Protein AF-A0A9W6GL72-F1 (afdb_monomer)

InterPro domains:
  IPR058093 LA_2272-like repeat [NF047436] (102-128)
  IPR058093 LA_2272-like repeat [NF047436] (171-198)

Radius of gyration: 24.41 Å; Cα contacts (8 Å, |Δi|>4): 718; chain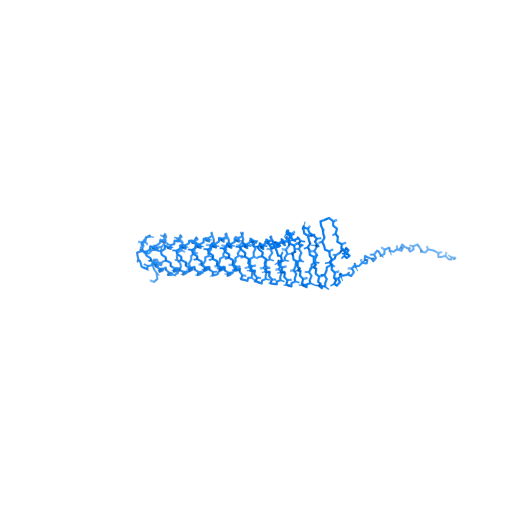s: 1; bounding box: 98×21×61 Å

pLDDT: mean 92.04, std 14.6, range [38.44, 98.88]

Mean predicted aligned error: 6.86 Å

Foldseek 3Di:
DDDDDDDDDDDPPPPPPDPADQEWEFEPPDIVVDAHHQHEYEYDAAGEYEHYAYEYEQEYHEHEYAEYHEEYHYDPQGEYEHAEEAHYEHAHQEDHYNYEYEEEYHHQEYHYAHANYEYDHQEYAYVEEHEYYHHQEYAAAYEYAEYEHQEYEYAYEYAEYEHQEEEYQEYAEYEHQEAEYQHYPHKYAHQWHAYVQWPDRIDGGMIGGDPD

Solvent-accessible surface area (backbone atoms only — not comparable to full-atom values): 9364 Å² total; per-residue (Å²): 132,86,87,84,83,86,78,82,78,79,81,78,81,75,77,76,76,76,76,55,33,56,53,30,48,22,31,65,94,50,48,47,62,72,72,36,36,50,33,41,35,42,22,34,66,35,7,65,42,55,41,41,39,34,42,38,36,17,37,40,41,46,22,37,32,32,35,40,36,41,41,37,38,38,39,81,70,0,19,41,34,26,64,32,43,36,40,38,40,36,43,20,44,31,38,37,32,61,26,48,35,37,37,38,39,38,23,51,33,34,42,34,22,32,36,60,35,40,42,38,22,48,35,37,37,25,69,26,37,35,37,34,40,40,26,48,33,36,41,29,51,24,39,34,48,35,38,40,21,48,34,34,40,27,63,24,44,26,45,33,36,40,26,47,33,33,37,22,43,24,32,36,33,37,41,24,49,34,35,37,28,50,38,44,78,36,45,34,39,19,64,37,22,35,17,67,48,22,73,51,50,67,28,62,51,53,36,40,32,61,84,118

Structure (mmCIF, N/CA/C/O backbone):
data_AF-A0A9W6GL72-F1
#
_entry.id   AF-A0A9W6GL72-F1
#
loop_
_atom_site.group_PDB
_atom_site.id
_atom_site.type_symbol
_atom_site.label_atom_id
_atom_site.label_alt_id
_atom_site.label_comp_id
_atom_site.label_asym_id
_atom_site.label_entity_id
_atom_site.label_seq_id
_atom_site.pdbx_PDB_ins_code
_atom_site.Cartn_x
_atom_site.Cartn_y
_atom_site.Cartn_z
_atom_site.occupancy
_atom_site.B_iso_or_equiv
_atom_site.auth_seq_id
_atom_site.auth_comp_id
_atom_site.auth_asym_id
_atom_site.auth_atom_id
_atom_site.pdbx_PDB_model_num
ATOM 1 N N . MET A 1 1 ? 74.241 -8.978 -13.517 1.00 41.22 1 MET A N 1
ATOM 2 C CA . MET A 1 1 ? 73.495 -9.316 -14.746 1.00 41.22 1 MET A CA 1
ATOM 3 C C . MET A 1 1 ? 72.003 -9.298 -14.420 1.00 41.22 1 MET A C 1
ATOM 5 O O . MET A 1 1 ? 71.613 -9.900 -13.434 1.00 41.22 1 MET A O 1
ATOM 9 N N . LYS A 1 2 ? 71.258 -8.477 -15.175 1.00 38.44 2 LYS A N 1
ATOM 10 C CA . LYS A 1 2 ? 69.794 -8.366 -15.406 1.00 38.44 2 LYS A CA 1
ATOM 11 C C . LYS A 1 2 ? 68.893 -9.361 -14.630 1.00 38.44 2 LYS A C 1
ATOM 13 O O . LYS A 1 2 ? 69.046 -10.559 -14.790 1.00 38.44 2 LYS A O 1
ATOM 18 N N . LYS A 1 3 ? 68.056 -8.880 -13.692 1.00 45.25 3 LYS A N 1
ATOM 19 C CA . LYS A 1 3 ? 66.585 -8.661 -13.810 1.00 45.25 3 LYS A CA 1
ATOM 20 C C . LYS A 1 3 ? 65.817 -9.851 -14.406 1.00 45.25 3 LYS A C 1
ATOM 22 O O . LYS A 1 3 ? 66.079 -10.172 -15.553 1.00 45.25 3 LYS A O 1
ATOM 27 N N . ILE A 1 4 ? 64.794 -10.343 -13.696 1.00 45.59 4 ILE A N 1
ATOM 28 C CA . ILE A 1 4 ? 63.393 -10.413 -14.166 1.00 45.59 4 ILE A CA 1
ATOM 29 C C . ILE A 1 4 ? 62.483 -10.570 -12.930 1.00 45.59 4 ILE A C 1
ATOM 31 O O . ILE A 1 4 ? 62.488 -11.592 -12.252 1.00 45.59 4 ILE A O 1
ATOM 35 N N . LEU A 1 5 ? 61.738 -9.500 -12.633 1.00 46.16 5 LEU A N 1
ATOM 36 C CA . LEU A 1 5 ? 60.494 -9.524 -11.865 1.00 46.16 5 LEU A CA 1
ATOM 37 C C . LEU A 1 5 ? 59.414 -10.090 -12.798 1.00 46.16 5 LEU A C 1
ATOM 39 O O . LEU A 1 5 ? 59.238 -9.550 -13.891 1.00 46.16 5 LEU A O 1
ATOM 43 N N . ALA A 1 6 ? 58.669 -11.108 -12.375 1.00 47.22 6 ALA A N 1
ATOM 44 C CA . ALA A 1 6 ? 57.418 -11.475 -13.031 1.00 47.22 6 ALA A CA 1
ATOM 45 C C . ALA A 1 6 ? 56.275 -10.691 -12.371 1.00 47.22 6 ALA A C 1
ATOM 47 O O . ALA A 1 6 ? 55.864 -10.971 -11.248 1.00 47.22 6 ALA A O 1
ATOM 48 N N . LEU A 1 7 ? 55.825 -9.653 -13.073 1.00 42.91 7 LEU A N 1
ATOM 49 C CA . LEU A 1 7 ? 54.671 -8.826 -12.749 1.00 42.91 7 LEU A CA 1
ATOM 50 C C . LEU A 1 7 ? 53.401 -9.612 -13.118 1.00 42.91 7 LEU A C 1
ATOM 52 O O . LEU A 1 7 ? 53.137 -9.826 -14.299 1.00 42.91 7 LEU A O 1
ATOM 56 N N . ALA A 1 8 ? 52.627 -10.059 -12.128 1.00 47.16 8 ALA A N 1
ATOM 57 C CA . ALA A 1 8 ? 51.287 -10.587 -12.368 1.00 47.16 8 ALA A CA 1
ATOM 58 C C . ALA A 1 8 ? 50.362 -9.412 -12.717 1.00 47.16 8 ALA A C 1
ATOM 60 O O . ALA A 1 8 ? 50.023 -8.594 -11.863 1.00 47.16 8 ALA A O 1
ATOM 61 N N . ALA A 1 9 ? 50.018 -9.293 -13.998 1.00 45.94 9 ALA A N 1
ATOM 62 C CA . ALA A 1 9 ? 49.063 -8.317 -14.495 1.00 45.94 9 ALA A CA 1
ATOM 63 C C . ALA A 1 9 ? 47.668 -8.647 -13.942 1.00 45.94 9 ALA A C 1
ATOM 65 O O . ALA A 1 9 ? 47.077 -9.669 -14.287 1.00 45.94 9 ALA A O 1
ATOM 66 N N . GLY A 1 10 ? 47.158 -7.784 -13.062 1.00 44.84 10 GLY A N 1
ATOM 67 C CA . GLY A 1 10 ? 45.771 -7.819 -12.621 1.00 44.84 10 GLY A CA 1
ATOM 68 C C . GLY A 1 10 ? 44.847 -7.562 -13.808 1.00 44.84 10 GLY A C 1
ATOM 69 O O . GLY A 1 10 ? 44.891 -6.498 -14.421 1.00 44.84 10 GLY A O 1
ATOM 70 N N . LEU A 1 11 ? 44.024 -8.552 -14.139 1.00 47.62 11 LEU A N 1
ATOM 71 C CA . LEU A 1 11 ? 42.956 -8.430 -15.118 1.00 47.62 11 LEU A CA 1
ATOM 72 C C . LEU A 1 11 ? 41.799 -7.668 -14.448 1.00 47.62 11 LEU A C 1
ATOM 74 O O . LEU A 1 11 ? 40.965 -8.264 -13.770 1.00 47.62 11 LEU A O 1
ATOM 78 N N . THR A 1 12 ? 41.751 -6.343 -14.577 1.00 49.78 12 THR A N 1
ATOM 79 C CA . THR A 1 12 ? 40.548 -5.585 -14.208 1.00 49.78 12 THR A CA 1
ATOM 80 C C . THR A 1 12 ? 39.504 -5.794 -15.300 1.00 49.78 12 THR A C 1
ATOM 82 O O . THR A 1 12 ? 39.549 -5.126 -16.333 1.00 49.78 12 THR A O 1
ATOM 85 N N . LEU A 1 13 ? 38.570 -6.730 -15.088 1.00 48.47 13 LEU A N 1
ATOM 86 C CA . LEU A 1 13 ? 37.298 -6.733 -15.812 1.00 48.47 13 LEU A CA 1
ATOM 87 C C . LEU A 1 13 ? 36.560 -5.445 -15.429 1.00 48.47 13 LEU A C 1
ATOM 89 O O . LEU A 1 13 ? 35.916 -5.366 -14.385 1.00 48.47 13 LEU A O 1
ATOM 93 N N . ALA A 1 14 ? 36.678 -4.417 -16.263 1.00 47.38 14 ALA A N 1
ATOM 94 C CA . ALA A 1 14 ? 35.738 -3.314 -16.245 1.00 47.38 14 ALA A CA 1
ATOM 95 C C . ALA A 1 14 ? 34.401 -3.872 -16.749 1.00 47.38 14 ALA A C 1
ATOM 97 O O . ALA A 1 14 ? 34.209 -4.041 -17.952 1.00 47.38 14 ALA A O 1
ATOM 98 N N . ALA A 1 15 ? 33.502 -4.228 -15.829 1.00 45.34 15 ALA A N 1
ATOM 99 C CA . ALA A 1 15 ? 32.109 -4.451 -16.174 1.00 45.34 15 ALA A CA 1
ATOM 100 C C . ALA A 1 15 ? 31.589 -3.135 -16.761 1.00 45.34 15 ALA A C 1
ATOM 102 O O . ALA A 1 15 ? 31.463 -2.136 -16.055 1.00 45.34 15 ALA A O 1
ATOM 103 N N . THR A 1 16 ? 31.368 -3.103 -18.072 1.00 47.06 16 THR A N 1
ATOM 104 C CA . THR A 1 16 ? 30.668 -1.996 -18.714 1.00 47.06 16 THR A CA 1
ATOM 105 C C . THR A 1 16 ? 29.271 -1.967 -18.116 1.00 47.06 16 THR A C 1
ATOM 107 O O . THR A 1 16 ? 28.470 -2.860 -18.394 1.00 47.06 16 THR A O 1
ATOM 110 N N . THR A 1 17 ? 28.976 -0.989 -17.264 1.00 53.56 17 THR A N 1
ATOM 111 C CA . THR A 1 17 ? 27.600 -0.730 -16.855 1.00 53.56 17 THR A CA 1
ATOM 112 C C . THR A 1 17 ? 26.839 -0.353 -18.119 1.00 53.56 17 THR A C 1
ATOM 114 O O . THR A 1 17 ? 27.124 0.671 -18.745 1.00 53.56 17 THR A O 1
ATOM 117 N N . ALA A 1 18 ? 25.935 -1.228 -18.565 1.00 62.91 18 ALA A N 1
ATOM 118 C CA . ALA 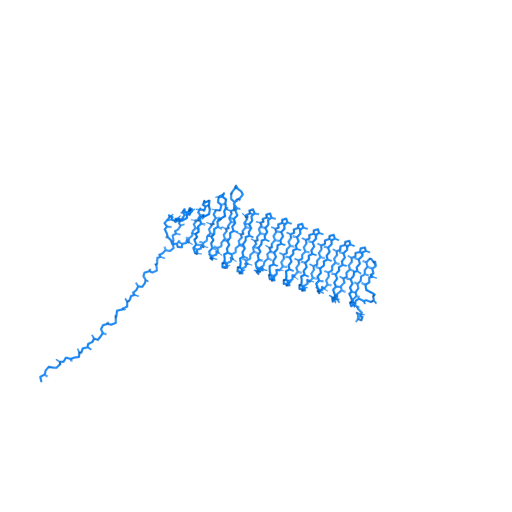A 1 18 ? 25.046 -0.901 -19.667 1.00 62.91 18 ALA A CA 1
ATOM 119 C C . ALA A 1 18 ? 24.286 0.373 -19.274 1.00 62.91 18 ALA A C 1
ATOM 121 O O . ALA A 1 18 ? 23.675 0.436 -18.208 1.00 62.91 18 ALA A O 1
ATOM 122 N N . LEU A 1 19 ? 24.402 1.422 -20.088 1.00 77.88 19 LEU A N 1
ATOM 123 C CA . LEU A 1 19 ? 23.685 2.671 -19.850 1.00 77.88 19 LEU A CA 1
ATOM 124 C C . LEU A 1 19 ? 22.182 2.390 -19.925 1.00 77.88 19 LEU A C 1
ATOM 126 O O . LEU A 1 19 ? 21.722 1.775 -20.886 1.00 77.88 19 LEU A O 1
ATOM 130 N N . ALA A 1 20 ? 21.431 2.855 -18.924 1.00 89.38 20 ALA A N 1
ATOM 131 C CA . ALA A 1 20 ? 19.981 2.717 -18.906 1.00 89.38 20 ALA A CA 1
ATOM 132 C C . ALA A 1 20 ? 19.362 3.361 -20.158 1.00 89.38 20 ALA A C 1
ATOM 134 O O . ALA A 1 20 ? 19.718 4.480 -20.544 1.00 89.38 20 ALA A O 1
ATOM 135 N N . ALA A 1 21 ? 18.432 2.653 -20.792 1.00 94.38 21 ALA A N 1
ATOM 136 C CA . ALA A 1 21 ? 17.796 3.087 -22.021 1.00 94.38 21 ALA A CA 1
ATOM 137 C C . ALA A 1 21 ? 16.841 4.269 -21.760 1.00 94.38 21 ALA A C 1
ATOM 139 O O . ALA A 1 21 ? 16.065 4.230 -20.803 1.00 94.38 21 ALA A O 1
ATOM 140 N N . PRO A 1 22 ? 16.832 5.309 -22.615 1.00 96.56 22 PRO A N 1
ATOM 141 C CA . PRO A 1 22 ? 15.905 6.435 -22.473 1.00 96.56 22 PRO A CA 1
ATOM 142 C C . PRO A 1 22 ? 14.465 6.071 -22.864 1.00 96.56 22 PRO A C 1
ATOM 144 O O . PRO A 1 22 ? 13.516 6.734 -22.449 1.00 96.56 22 PRO A O 1
ATOM 147 N N . ALA A 1 23 ? 14.293 5.028 -23.676 1.00 97.62 23 ALA A N 1
ATOM 148 C CA . ALA A 1 23 ? 12.998 4.490 -24.053 1.00 97.62 23 ALA A CA 1
ATOM 149 C C . ALA A 1 23 ? 13.083 2.967 -24.189 1.00 97.62 23 ALA A C 1
ATOM 151 O O . ALA A 1 23 ? 14.077 2.466 -24.713 1.00 97.62 23 ALA A O 1
ATOM 152 N N . GLN A 1 24 ? 12.049 2.244 -23.757 1.00 97.62 24 GLN A N 1
ATOM 153 C CA . GLN A 1 24 ? 11.968 0.789 -23.903 1.00 97.62 24 GLN A CA 1
ATOM 154 C C . GLN A 1 24 ? 10.549 0.331 -24.234 1.00 97.62 24 GLN A C 1
ATOM 156 O O . GLN A 1 24 ? 9.589 0.702 -23.559 1.00 97.62 24 GLN A O 1
ATOM 161 N N . LEU A 1 25 ? 10.433 -0.538 -25.238 1.00 97.06 25 LEU A N 1
ATOM 162 C CA . LEU A 1 25 ? 9.264 -1.387 -25.443 1.00 97.06 25 LEU A CA 1
ATOM 163 C C . LEU A 1 25 ? 9.535 -2.743 -24.783 1.00 97.06 25 LEU A C 1
ATOM 165 O O . LEU A 1 25 ? 10.484 -3.437 -25.147 1.00 97.06 25 LEU A O 1
ATOM 169 N N . SER A 1 26 ? 8.705 -3.116 -23.817 1.00 96.62 26 SER A N 1
ATOM 170 C CA . SER A 1 26 ? 8.793 -4.374 -23.083 1.00 96.62 26 SER A CA 1
ATOM 171 C C . SER A 1 26 ? 7.617 -5.262 -23.470 1.00 96.62 26 SER A C 1
ATOM 173 O O . SER A 1 26 ? 6.462 -4.856 -23.368 1.00 96.62 26 SER A O 1
ATOM 175 N N . VAL A 1 27 ? 7.914 -6.461 -23.956 1.00 95.56 27 VAL A N 1
ATOM 176 C CA . VAL A 1 27 ? 6.928 -7.469 -24.360 1.00 95.56 27 VAL A CA 1
ATOM 177 C C . VAL A 1 27 ? 7.234 -8.783 -23.637 1.00 95.56 27 VAL A C 1
ATOM 179 O O . VAL A 1 27 ? 8.295 -8.909 -23.015 1.00 95.56 27 VAL A O 1
ATOM 182 N N . PRO A 1 28 ? 6.357 -9.794 -23.708 1.00 95.25 28 PRO A N 1
ATOM 183 C CA . PRO A 1 28 ? 6.600 -11.060 -23.030 1.00 95.25 28 PRO A CA 1
ATOM 184 C C . PRO A 1 28 ? 7.918 -11.695 -23.468 1.00 95.25 28 PRO A C 1
ATOM 186 O O . PRO A 1 28 ? 8.139 -11.967 -24.648 1.00 95.25 28 PRO A O 1
ATOM 189 N N . GLY A 1 29 ? 8.805 -11.907 -22.499 1.00 92.88 29 GLY A N 1
ATOM 190 C CA . GLY A 1 29 ? 10.097 -12.559 -22.702 1.00 92.88 29 GLY A CA 1
ATOM 191 C C . GLY A 1 29 ? 11.157 -11.735 -23.440 1.00 92.88 29 GLY A C 1
ATOM 192 O O . GLY A 1 29 ? 12.244 -12.266 -23.662 1.00 92.88 29 GLY A O 1
ATOM 193 N N . LYS A 1 30 ? 10.893 -10.475 -23.829 1.00 95.50 30 LYS A N 1
ATOM 194 C CA . LYS A 1 30 ? 11.893 -9.655 -24.530 1.00 95.50 30 LYS A CA 1
ATOM 195 C C . LYS A 1 30 ? 11.700 -8.149 -24.352 1.00 95.50 30 LYS A C 1
ATOM 197 O O . LYS A 1 30 ? 10.584 -7.642 -24.404 1.00 95.50 30 LYS A O 1
ATOM 202 N N . ASN A 1 31 ? 12.815 -7.429 -24.247 1.00 96.75 31 ASN A N 1
ATOM 203 C CA . ASN A 1 31 ? 12.849 -5.971 -24.173 1.00 96.75 31 ASN A CA 1
ATOM 204 C C . ASN A 1 31 ? 13.587 -5.371 -25.372 1.00 96.75 31 ASN A C 1
ATOM 206 O O . ASN A 1 31 ? 14.547 -5.947 -25.883 1.00 96.75 31 ASN A O 1
ATOM 210 N N . PHE A 1 32 ? 13.140 -4.195 -25.808 1.00 96.56 32 PHE A N 1
ATOM 211 C CA . PHE A 1 32 ? 13.713 -3.459 -26.928 1.00 96.56 32 PHE A CA 1
ATOM 212 C C . PHE A 1 32 ? 13.946 -1.990 -26.542 1.00 96.56 32 PHE A C 1
ATOM 214 O O . PHE A 1 32 ? 12.978 -1.225 -26.490 1.00 96.56 32 PHE A O 1
ATOM 221 N N . PRO A 1 33 ? 15.203 -1.569 -26.304 1.00 95.44 33 PRO A N 1
ATOM 222 C CA . PRO A 1 33 ? 16.394 -2.402 -26.089 1.00 95.44 33 PRO A CA 1
ATOM 223 C C . PRO A 1 33 ? 16.341 -3.151 -24.742 1.00 95.44 33 PRO A C 1
ATOM 225 O O . PRO A 1 33 ? 15.498 -2.862 -23.892 1.00 95.44 33 PRO A O 1
ATOM 228 N N . GLU A 1 34 ? 17.239 -4.116 -24.545 1.00 94.38 34 GLU A N 1
ATOM 229 C CA . GLU A 1 34 ? 17.404 -4.820 -23.265 1.00 94.38 34 GLU A CA 1
ATOM 230 C C . GLU A 1 34 ? 18.064 -3.930 -22.197 1.00 94.38 34 GLU A C 1
ATOM 232 O O . GLU A 1 34 ? 18.733 -2.948 -22.521 1.00 94.38 34 GLU A O 1
ATOM 237 N N . GLY A 1 35 ? 17.883 -4.297 -20.926 1.00 93.69 35 GLY A N 1
ATOM 238 C CA . GLY A 1 35 ? 18.442 -3.591 -19.770 1.00 93.69 35 GLY A CA 1
ATOM 239 C C . GLY A 1 35 ? 17.457 -2.658 -19.063 1.00 93.69 35 GLY A C 1
ATOM 240 O O . GLY A 1 35 ? 16.242 -2.713 -19.283 1.00 93.69 35 GLY A O 1
ATOM 241 N N . ASP A 1 36 ? 18.014 -1.825 -18.189 1.00 96.69 36 ASP A N 1
ATOM 242 C CA . ASP A 1 36 ? 17.283 -0.871 -17.355 1.00 96.69 36 ASP A CA 1
ATOM 243 C C . ASP A 1 36 ? 16.778 0.338 -18.141 1.00 96.69 36 ASP A C 1
ATOM 245 O O . ASP A 1 36 ? 17.279 0.660 -19.221 1.00 96.69 36 ASP A O 1
ATOM 249 N N . VAL A 1 37 ? 15.809 1.052 -17.568 1.00 97.75 37 VAL A N 1
ATOM 250 C CA . VAL A 1 37 ? 15.189 2.227 -18.188 1.00 97.75 37 VAL A CA 1
ATOM 251 C C . VAL A 1 37 ? 15.374 3.463 -17.320 1.00 97.75 37 VAL A C 1
ATOM 253 O O . VAL A 1 37 ? 15.038 3.466 -16.138 1.00 97.75 37 VAL A O 1
ATOM 256 N N . SER A 1 38 ? 15.845 4.548 -17.933 1.00 97.88 38 SER A N 1
ATOM 257 C CA . SER A 1 38 ? 15.879 5.892 -17.351 1.00 97.88 38 SER A CA 1
ATOM 258 C C . SER A 1 38 ? 15.190 6.865 -18.308 1.00 97.88 38 SER A C 1
ATOM 260 O O . SER A 1 38 ? 15.834 7.558 -19.095 1.00 97.88 38 SER A O 1
ATOM 262 N N . GLY A 1 39 ? 13.858 6.851 -18.307 1.00 97.31 39 GLY A N 1
ATOM 263 C CA . GLY A 1 39 ? 13.041 7.574 -19.276 1.00 97.31 39 GLY A CA 1
ATOM 264 C C . GLY A 1 39 ? 11.641 6.985 -19.404 1.00 97.31 39 GLY A C 1
ATOM 265 O O . GLY A 1 39 ? 10.897 6.969 -18.427 1.00 97.31 39 GLY A O 1
ATOM 266 N N . VAL A 1 40 ? 11.253 6.534 -20.597 1.00 98.19 40 VAL A N 1
ATOM 267 C CA . VAL A 1 40 ? 9.889 6.046 -20.864 1.00 98.19 40 VAL A CA 1
ATOM 268 C C . VAL A 1 40 ? 9.878 4.549 -21.152 1.00 98.19 40 VAL A C 1
ATOM 270 O O . VAL A 1 40 ? 10.592 4.069 -22.026 1.00 98.19 40 VAL A O 1
ATOM 273 N N . ARG A 1 41 ? 9.014 3.801 -20.474 1.00 97.56 41 ARG A N 1
ATOM 274 C CA . ARG A 1 41 ? 8.770 2.388 -20.761 1.00 97.56 41 ARG A CA 1
ATOM 275 C C . ARG A 1 41 ? 7.331 2.172 -21.202 1.00 97.56 41 ARG A C 1
ATOM 277 O O . ARG A 1 41 ? 6.406 2.682 -20.580 1.00 97.56 41 ARG A O 1
ATOM 284 N N . LEU A 1 42 ? 7.148 1.385 -22.254 1.00 96.88 42 LEU A N 1
ATOM 285 C CA . LEU A 1 42 ? 5.858 0.865 -22.687 1.00 96.88 42 LEU A CA 1
ATOM 286 C C . LEU A 1 42 ? 5.870 -0.652 -22.494 1.00 96.88 42 LEU A C 1
ATOM 288 O O . LEU A 1 42 ? 6.636 -1.342 -23.161 1.00 96.88 42 LEU A O 1
ATOM 292 N N . SER A 1 43 ? 5.054 -1.167 -21.582 1.00 96.00 43 SER A N 1
ATOM 293 C CA . SER A 1 43 ? 4.922 -2.598 -21.306 1.00 96.00 43 SER A CA 1
ATOM 294 C C . SER A 1 43 ? 3.654 -3.144 -21.939 1.00 96.00 43 SER A C 1
ATOM 296 O O . SER A 1 43 ? 2.573 -2.615 -21.692 1.00 96.00 43 SER A O 1
ATOM 298 N N . LEU A 1 44 ? 3.779 -4.199 -22.740 1.00 92.69 44 LEU A N 1
ATOM 299 C CA . LEU A 1 44 ? 2.660 -4.913 -23.348 1.00 92.69 44 LEU A CA 1
ATOM 300 C C . LEU A 1 44 ? 2.584 -6.332 -22.778 1.00 92.69 44 LEU A C 1
ATOM 302 O O . LEU A 1 44 ? 3.604 -7.018 -22.728 1.00 92.69 44 LEU A O 1
ATOM 306 N N . LEU A 1 45 ? 1.379 -6.802 -22.434 1.00 86.75 45 LEU A N 1
ATOM 307 C CA . LEU A 1 45 ? 1.047 -8.227 -22.249 1.00 86.75 45 LEU A CA 1
ATOM 308 C C . LEU A 1 45 ? 1.960 -9.019 -21.292 1.00 86.75 45 LEU A C 1
ATOM 310 O O . LEU A 1 45 ? 2.097 -10.225 -21.468 1.00 86.75 45 LEU A O 1
ATOM 314 N N . ASN A 1 46 ? 2.547 -8.367 -20.285 1.00 90.44 46 ASN A N 1
ATOM 315 C CA . ASN A 1 46 ? 3.536 -8.914 -19.342 1.00 90.44 46 ASN A CA 1
ATOM 316 C C . ASN A 1 46 ? 5.017 -8.737 -19.697 1.00 90.44 46 ASN A C 1
ATOM 318 O O . ASN A 1 46 ? 5.847 -9.622 -19.482 1.00 90.44 46 ASN A O 1
ATOM 322 N N . GLY A 1 47 ? 5.375 -7.552 -20.186 1.00 93.12 47 GLY A N 1
ATOM 323 C CA . GLY A 1 47 ? 6.767 -7.121 -20.218 1.00 93.12 47 GLY A CA 1
ATOM 324 C C . GLY A 1 47 ? 7.384 -7.032 -18.814 1.00 93.12 47 GLY A C 1
ATOM 325 O O . GLY A 1 47 ? 6.762 -6.494 -17.888 1.00 93.12 47 GLY A O 1
ATOM 326 N N . LYS A 1 48 ? 8.637 -7.492 -18.678 1.00 96.56 48 LYS A N 1
ATOM 327 C CA . LYS A 1 48 ? 9.419 -7.476 -17.431 1.00 96.56 48 LYS A CA 1
ATOM 328 C C . LYS A 1 48 ? 10.708 -6.667 -17.575 1.00 96.56 48 LYS A C 1
ATOM 330 O O . LYS A 1 48 ? 11.443 -6.876 -18.536 1.00 96.56 48 LYS A O 1
ATOM 335 N N . THR A 1 49 ? 11.019 -5.812 -16.604 1.00 96.88 49 THR A N 1
ATOM 336 C CA . THR A 1 49 ? 12.277 -5.040 -16.546 1.00 96.88 49 THR A CA 1
ATOM 337 C C . THR A 1 49 ? 12.783 -4.969 -15.108 1.00 96.88 49 THR A C 1
ATOM 339 O O . THR A 1 49 ? 11.980 -4.948 -14.189 1.00 96.88 49 THR A O 1
ATOM 342 N N . GLU A 1 50 ? 14.094 -4.952 -14.884 1.00 96.88 50 GLU A N 1
ATOM 343 C CA . GLU A 1 50 ? 14.647 -4.909 -13.525 1.00 96.88 50 GLU A CA 1
ATOM 344 C C . GLU A 1 50 ? 14.459 -3.517 -12.908 1.00 96.88 50 GLU A C 1
ATOM 346 O O . GLU A 1 50 ? 13.638 -3.351 -12.007 1.00 96.88 50 GLU A O 1
ATOM 351 N N . ASN A 1 51 ? 15.112 -2.489 -13.458 1.00 98.06 51 ASN A N 1
ATOM 352 C CA . ASN A 1 51 ? 15.015 -1.132 -12.928 1.00 98.06 51 ASN A CA 1
ATOM 353 C C . ASN A 1 51 ? 14.373 -0.172 -13.935 1.00 98.06 51 ASN A C 1
ATOM 355 O O . ASN A 1 51 ? 14.779 -0.078 -15.097 1.00 98.06 51 ASN A O 1
ATOM 359 N N . VAL A 1 52 ? 13.375 0.587 -13.477 1.00 98.38 52 VAL A N 1
ATOM 360 C CA . VAL A 1 52 ? 12.715 1.627 -14.276 1.00 98.38 52 VAL A CA 1
ATOM 361 C C . VAL A 1 52 ? 12.642 2.919 -13.471 1.00 98.38 52 VAL A C 1
ATOM 363 O O . VAL A 1 52 ? 11.952 3.001 -12.457 1.00 98.38 52 VAL A O 1
ATOM 366 N N . SER A 1 53 ? 13.328 3.952 -13.953 1.00 98.44 53 SER A N 1
ATOM 367 C CA . SER A 1 53 ? 13.261 5.315 -13.431 1.00 98.44 53 SER A CA 1
ATOM 368 C C . SER A 1 53 ? 12.655 6.244 -14.483 1.00 98.44 53 SER A C 1
ATOM 370 O O . SER A 1 53 ? 13.309 6.576 -15.468 1.00 98.44 53 SER A O 1
ATOM 372 N N . GLY A 1 54 ? 11.418 6.694 -14.287 1.00 98.06 54 GLY A N 1
ATOM 373 C CA . GLY A 1 54 ? 10.737 7.612 -15.200 1.00 98.06 54 GLY A CA 1
ATOM 374 C C . GLY A 1 54 ? 9.247 7.319 -15.332 1.00 98.06 54 GLY A C 1
ATOM 375 O O . GLY A 1 54 ? 8.552 7.230 -14.324 1.00 98.06 54 GLY A O 1
ATOM 376 N N . VAL A 1 55 ? 8.742 7.221 -16.562 1.00 98.31 55 VAL A N 1
ATOM 377 C CA . VAL A 1 55 ? 7.318 6.976 -16.834 1.00 98.31 55 VAL A CA 1
ATOM 378 C C . VAL A 1 55 ? 7.134 5.579 -17.410 1.00 98.31 55 VAL A C 1
ATOM 380 O O . VAL A 1 55 ? 7.703 5.269 -18.455 1.00 98.31 55 VAL A O 1
ATOM 383 N N . ASN A 1 56 ? 6.329 4.747 -16.756 1.00 98.00 56 ASN A N 1
ATOM 384 C CA . ASN A 1 56 ? 5.935 3.438 -17.262 1.00 98.00 56 ASN A CA 1
ATOM 385 C C . ASN A 1 56 ? 4.468 3.454 -17.693 1.00 98.00 56 ASN A C 1
ATOM 387 O O . ASN A 1 56 ? 3.602 3.942 -16.974 1.00 98.00 56 ASN A O 1
ATOM 391 N N . PHE A 1 57 ? 4.203 2.905 -18.872 1.00 97.00 57 PHE A N 1
ATOM 392 C CA . PHE A 1 57 ? 2.866 2.663 -19.387 1.00 97.00 57 PHE A CA 1
ATOM 393 C C . PHE A 1 57 ? 2.617 1.160 -19.423 1.00 97.00 57 PHE A C 1
ATOM 395 O O . PHE A 1 57 ? 3.202 0.450 -20.241 1.00 97.00 57 PHE A O 1
ATOM 402 N N . SER A 1 58 ? 1.739 0.681 -18.551 1.00 93.25 58 SER A N 1
ATOM 403 C CA . SER A 1 58 ? 1.309 -0.714 -18.493 1.00 93.25 58 SER A CA 1
ATOM 404 C C . SER A 1 58 ? 0.091 -0.886 -19.399 1.00 93.25 58 SER A C 1
ATOM 406 O O . SER A 1 58 ? -1.014 -0.501 -19.032 1.00 93.25 58 SER A O 1
ATOM 408 N N . VAL A 1 59 ? 0.268 -1.404 -20.612 1.00 89.25 59 VAL A N 1
ATOM 409 C CA . VAL A 1 59 ? -0.811 -1.545 -21.601 1.00 89.25 59 VAL A CA 1
ATOM 410 C C . VAL A 1 59 ? -1.264 -2.992 -21.651 1.00 89.25 59 VAL A C 1
ATOM 412 O O . VAL A 1 59 ? -0.492 -3.840 -22.085 1.00 89.25 59 VAL A O 1
ATOM 415 N N . LEU A 1 60 ? -2.526 -3.248 -21.289 1.00 83.94 60 LEU A N 1
ATOM 416 C CA . LEU A 1 60 ? -3.174 -4.567 -21.369 1.00 83.94 60 LEU A CA 1
ATOM 417 C C . LEU A 1 60 ? -2.336 -5.703 -20.746 1.00 83.94 60 LEU A C 1
ATOM 419 O O . LEU A 1 60 ? -1.435 -6.255 -21.374 1.00 83.94 60 LEU A O 1
ATOM 423 N N . GLY A 1 61 ? -2.684 -6.119 -19.529 1.00 87.56 61 GLY A N 1
ATOM 424 C CA . GLY A 1 61 ? -1.984 -7.195 -18.814 1.00 87.56 61 GLY A CA 1
ATOM 425 C C . GLY A 1 61 ? -1.130 -6.678 -17.659 1.00 87.56 61 GLY A C 1
ATOM 426 O O . GLY A 1 61 ? -1.330 -5.557 -17.191 1.00 87.56 61 GLY A O 1
ATOM 427 N N . LEU A 1 62 ? -0.217 -7.519 -17.169 1.00 92.75 62 LEU A N 1
ATOM 428 C CA . LEU A 1 62 ? 0.543 -7.266 -15.943 1.00 92.75 62 LEU A CA 1
ATOM 429 C C . LEU A 1 62 ? 1.964 -6.800 -16.256 1.00 92.75 62 LEU A C 1
ATOM 431 O O . LEU A 1 62 ? 2.816 -7.617 -16.565 1.00 92.75 62 LEU A O 1
ATOM 435 N N . SER A 1 63 ? 2.257 -5.511 -16.139 1.00 95.88 63 SER A N 1
ATOM 436 C CA . SER A 1 63 ? 3.635 -5.018 -16.214 1.00 95.88 63 SER A CA 1
ATOM 437 C C . SER A 1 63 ? 4.424 -5.436 -14.976 1.00 95.88 63 SER A C 1
ATOM 439 O O . SER A 1 63 ? 3.991 -5.148 -13.866 1.00 95.88 63 SER A O 1
ATOM 441 N N . GLU A 1 64 ? 5.595 -6.049 -15.154 1.00 97.56 64 GLU A N 1
ATOM 442 C CA . GLU A 1 64 ? 6.459 -6.452 -14.039 1.00 97.56 64 GLU A CA 1
ATOM 443 C C . GLU A 1 64 ? 7.741 -5.611 -14.007 1.00 97.56 64 GLU A C 1
ATOM 445 O O . GLU A 1 64 ? 8.460 -5.502 -15.005 1.00 97.56 64 GLU A O 1
ATOM 450 N N . VAL A 1 65 ? 8.028 -5.009 -12.854 1.00 97.88 65 VAL A N 1
ATOM 451 C CA . VAL A 1 65 ? 9.271 -4.280 -12.583 1.00 97.88 65 VAL A CA 1
ATOM 452 C C . VAL A 1 65 ? 9.858 -4.764 -11.257 1.00 97.88 65 VAL A C 1
ATOM 454 O O . VAL A 1 65 ? 9.105 -5.107 -10.352 1.00 97.88 65 VAL A O 1
ATOM 457 N N . GLU A 1 66 ? 11.179 -4.823 -11.106 1.00 97.94 66 GLU A N 1
ATOM 458 C CA . GLU A 1 66 ? 11.759 -5.099 -9.787 1.00 97.94 66 GLU A CA 1
ATOM 459 C C . GLU A 1 66 ? 11.796 -3.827 -8.942 1.00 97.94 66 GLU A C 1
ATOM 461 O O . GLU A 1 66 ? 11.112 -3.756 -7.927 1.00 97.94 66 GLU A O 1
ATOM 466 N N . ASN A 1 67 ? 12.499 -2.789 -9.398 1.00 98.50 67 ASN A N 1
ATOM 467 C CA . ASN A 1 67 ? 12.568 -1.498 -8.715 1.00 98.50 67 ASN A CA 1
ATOM 468 C C . ASN A 1 67 ? 12.022 -0.385 -9.608 1.00 98.50 67 ASN A C 1
ATOM 470 O O . ASN A 1 67 ? 12.536 -0.119 -10.700 1.00 98.50 67 ASN A O 1
ATOM 474 N N . PHE A 1 68 ? 10.986 0.298 -9.127 1.00 98.62 68 PHE A N 1
ATOM 475 C CA . PHE A 1 68 ? 10.316 1.354 -9.871 1.00 98.62 68 PHE A CA 1
ATOM 476 C C . PHE A 1 68 ? 10.458 2.708 -9.180 1.00 98.62 68 PHE A C 1
ATOM 478 O O . PHE A 1 68 ? 10.176 2.856 -7.989 1.00 98.62 68 PHE A O 1
ATOM 485 N N . LYS A 1 69 ? 10.818 3.737 -9.950 1.00 98.75 69 LYS A N 1
ATOM 486 C CA . LYS A 1 69 ? 10.829 5.125 -9.492 1.00 98.75 69 LYS A CA 1
ATOM 487 C C . LYS A 1 69 ? 10.207 6.060 -10.525 1.00 98.75 69 LYS A C 1
ATOM 489 O O . LYS A 1 69 ? 10.794 6.288 -11.575 1.00 98.75 69 LYS A O 1
ATOM 494 N N . GLY A 1 70 ? 9.086 6.697 -10.200 1.00 98.56 70 GLY A N 1
ATOM 495 C CA . GLY A 1 70 ? 8.487 7.730 -11.052 1.00 98.56 70 GLY A CA 1
ATOM 496 C C . GLY A 1 70 ? 6.972 7.626 -11.179 1.00 98.56 70 GLY A C 1
ATOM 497 O O . GLY A 1 70 ? 6.279 7.617 -10.166 1.00 98.56 70 GLY A O 1
ATOM 498 N N . LEU A 1 71 ? 6.447 7.621 -12.404 1.00 98.56 71 LEU A N 1
ATOM 499 C CA . LEU A 1 71 ? 5.006 7.572 -12.666 1.00 98.56 71 LEU A CA 1
ATOM 500 C C . LEU A 1 71 ? 4.635 6.309 -13.440 1.00 98.56 71 LEU A C 1
ATOM 502 O O . LEU A 1 71 ? 5.135 6.097 -14.542 1.00 98.56 71 LEU A O 1
ATOM 506 N N . ASP A 1 72 ? 3.760 5.488 -12.882 1.00 98.19 72 ASP A N 1
ATOM 507 C CA . ASP A 1 72 ? 3.283 4.263 -13.513 1.00 98.19 72 ASP A CA 1
ATOM 508 C C . ASP A 1 72 ? 1.796 4.388 -13.844 1.00 98.19 72 ASP A C 1
ATOM 510 O O . ASP A 1 72 ? 0.982 4.686 -12.971 1.00 98.19 72 ASP A O 1
ATOM 514 N N . PHE A 1 73 ? 1.448 4.204 -15.114 1.00 97.06 73 PHE A N 1
ATOM 515 C CA . PHE A 1 73 ? 0.104 4.413 -15.636 1.00 97.06 73 PHE A CA 1
ATOM 516 C C . PHE A 1 73 ? -0.388 3.194 -16.416 1.00 97.06 73 PHE A C 1
ATOM 518 O O . PHE A 1 73 ? 0.162 2.826 -17.456 1.00 97.06 73 PHE A O 1
ATOM 525 N N . GLY A 1 74 ? -1.493 2.617 -15.960 1.00 93.38 74 GLY A N 1
ATOM 526 C CA . GLY A 1 74 ? -2.194 1.525 -16.617 1.00 93.38 74 GLY A CA 1
ATOM 527 C C . GLY A 1 74 ? -3.135 2.030 -17.709 1.00 93.38 74 GLY A C 1
ATOM 528 O O . GLY A 1 74 ? -4.038 2.825 -17.451 1.00 93.38 74 GLY A O 1
ATOM 529 N N . LEU A 1 75 ? -2.975 1.524 -18.931 1.00 90.06 75 LEU A N 1
ATOM 530 C CA . LEU A 1 75 ? -3.898 1.729 -20.050 1.00 90.06 75 LEU A CA 1
ATOM 531 C C . LEU A 1 75 ? -4.686 0.440 -20.317 1.00 90.06 75 LEU A C 1
ATOM 533 O O . LEU A 1 75 ? -4.128 -0.656 -20.260 1.00 90.06 75 LEU A O 1
ATOM 537 N N . PHE A 1 76 ? -5.981 0.572 -20.632 1.00 86.62 76 PHE A N 1
ATOM 538 C CA . PHE A 1 76 ? -6.887 -0.541 -20.962 1.00 86.62 76 PHE A CA 1
ATOM 539 C C . PHE A 1 76 ? -6.823 -1.708 -19.952 1.00 86.62 76 PHE A C 1
ATOM 541 O O . PHE A 1 76 ? -6.515 -2.835 -20.318 1.00 86.62 76 PHE A O 1
ATOM 548 N N . PHE A 1 77 ? -7.094 -1.451 -18.669 1.00 86.00 77 PHE A N 1
ATOM 549 C CA . PHE A 1 77 ? -6.984 -2.456 -17.592 1.00 86.00 77 PHE A CA 1
ATOM 550 C C . PHE A 1 77 ? -5.551 -2.944 -17.307 1.00 86.00 77 PHE A C 1
ATOM 552 O O . PHE A 1 77 ? -5.361 -4.045 -16.793 1.00 86.00 77 PHE A O 1
ATOM 559 N N . GLY A 1 78 ? -4.541 -2.128 -17.615 1.00 89.06 78 GLY A N 1
ATOM 560 C CA . GLY A 1 78 ? -3.163 -2.378 -17.202 1.00 89.06 78 GLY A CA 1
ATOM 561 C C . GLY A 1 78 ? -3.038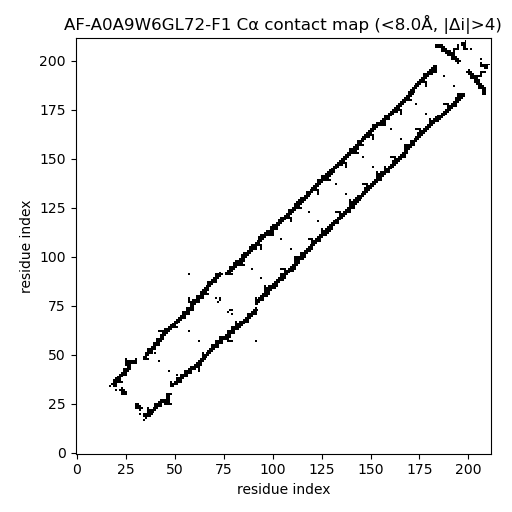 -2.552 -15.687 1.00 89.06 78 GLY A C 1
ATOM 562 O O . GLY A 1 78 ? -3.539 -1.734 -14.908 1.00 89.06 78 GLY A O 1
ATOM 563 N N . ALA A 1 79 ? -2.373 -3.630 -15.292 1.00 94.81 79 ALA A N 1
ATOM 564 C CA . ALA A 1 79 ? -1.964 -3.916 -13.929 1.00 94.81 79 ALA A CA 1
ATOM 565 C C . ALA A 1 79 ? -0.447 -3.765 -13.817 1.00 94.81 79 ALA A C 1
ATOM 567 O O . ALA A 1 79 ? 0.280 -3.979 -14.790 1.00 94.81 79 ALA A O 1
ATOM 568 N N . SER A 1 80 ? 0.026 -3.434 -12.624 1.00 96.69 80 SER A N 1
ATOM 569 C CA . SER A 1 80 ? 1.447 -3.291 -12.345 1.00 96.69 80 SER A CA 1
ATOM 570 C C . SER A 1 80 ? 1.840 -4.129 -11.147 1.00 96.69 80 SER A C 1
ATOM 572 O O . SER A 1 80 ? 1.149 -4.122 -10.126 1.00 96.69 80 SER A O 1
ATOM 574 N N . ARG A 1 81 ? 2.945 -4.856 -11.288 1.00 97.94 81 ARG A N 1
ATOM 575 C CA . ARG A 1 81 ? 3.601 -5.589 -10.217 1.00 97.94 81 ARG A CA 1
ATOM 576 C C . ARG A 1 81 ? 5.017 -5.069 -10.044 1.00 97.94 81 ARG A C 1
ATOM 578 O O . ARG A 1 81 ? 5.800 -5.070 -10.993 1.00 97.94 81 ARG A O 1
ATOM 585 N N . VAL A 1 82 ? 5.340 -4.676 -8.818 1.00 98.44 82 VAL A N 1
ATOM 586 C CA . VAL A 1 82 ? 6.680 -4.258 -8.410 1.00 98.44 82 VAL A CA 1
ATOM 587 C C . VAL A 1 82 ? 7.164 -5.184 -7.306 1.00 98.44 82 VAL A C 1
ATOM 589 O O . VAL A 1 82 ? 6.625 -5.163 -6.201 1.00 98.44 82 VAL A O 1
ATOM 592 N N . SER A 1 83 ? 8.130 -6.050 -7.612 1.00 98.25 83 SER A N 1
ATOM 593 C CA . SER A 1 83 ? 8.584 -7.078 -6.662 1.00 98.25 83 SER A CA 1
ATOM 594 C C . SER A 1 83 ? 9.553 -6.541 -5.602 1.00 98.25 83 SER A C 1
ATOM 596 O O . SER A 1 83 ? 9.626 -7.083 -4.504 1.00 98.25 83 SER A O 1
ATOM 598 N N . GLY A 1 84 ? 10.296 -5.483 -5.923 1.00 98.25 84 GLY A N 1
ATOM 599 C CA . GLY A 1 84 ? 11.170 -4.745 -5.014 1.00 98.25 84 GLY A CA 1
ATOM 600 C C . GLY A 1 84 ? 10.513 -3.451 -4.539 1.00 98.25 84 GLY A C 1
ATOM 601 O O . GLY A 1 84 ? 9.349 -3.441 -4.131 1.00 98.25 84 GLY A O 1
ATOM 602 N N . ASP A 1 85 ? 11.258 -2.346 -4.580 1.00 98.44 85 ASP A N 1
ATOM 603 C CA . ASP A 1 85 ? 10.773 -1.062 -4.077 1.00 98.44 85 ASP A CA 1
ATOM 604 C C . ASP A 1 85 ? 10.058 -0.237 -5.160 1.00 98.44 85 ASP A C 1
ATOM 606 O O . ASP A 1 85 ? 10.565 -0.005 -6.260 1.00 98.44 85 ASP A O 1
ATOM 610 N N . PHE A 1 86 ? 8.889 0.289 -4.800 1.00 98.81 86 PHE A N 1
ATOM 611 C CA . PHE A 1 86 ? 8.148 1.279 -5.571 1.00 98.81 86 PHE A CA 1
ATOM 612 C C . PHE A 1 86 ? 8.315 2.663 -4.936 1.00 98.81 86 PHE A C 1
ATOM 614 O O . PHE A 1 86 ? 8.045 2.856 -3.751 1.00 98.81 86 PHE A O 1
ATOM 621 N N . THR A 1 87 ? 8.722 3.664 -5.714 1.00 98.81 87 THR A N 1
ATOM 622 C CA . THR A 1 87 ? 8.760 5.068 -5.281 1.00 98.81 87 THR A CA 1
ATOM 623 C C . THR A 1 87 ? 8.112 5.981 -6.313 1.00 98.81 87 THR A C 1
ATOM 625 O O . THR A 1 87 ? 8.722 6.291 -7.336 1.00 98.81 87 THR A O 1
ATOM 628 N N . GLY A 1 88 ? 6.914 6.494 -6.042 1.00 98.56 88 GLY A N 1
ATOM 629 C CA . GLY A 1 88 ? 6.260 7.404 -6.979 1.00 98.56 88 GLY A CA 1
ATOM 630 C C . GLY A 1 88 ? 4.740 7.413 -6.939 1.00 98.56 88 GLY A C 1
ATOM 631 O O . GLY A 1 88 ? 4.141 7.342 -5.868 1.00 98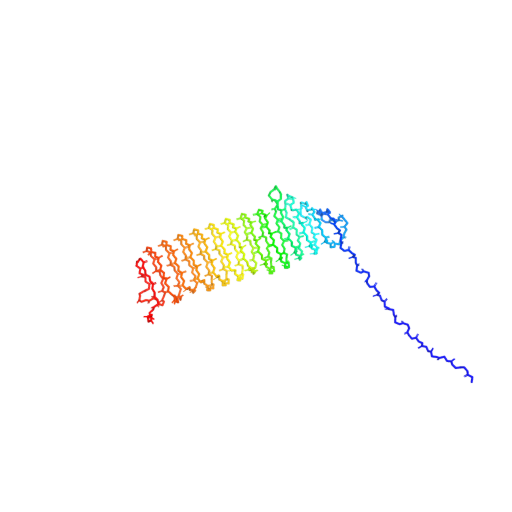.56 88 GLY A O 1
ATOM 632 N N . VAL A 1 89 ? 4.123 7.555 -8.113 1.00 98.81 89 VAL A N 1
ATOM 633 C CA . VAL A 1 89 ? 2.663 7.544 -8.278 1.00 98.81 89 VAL A CA 1
ATOM 634 C C . VAL A 1 89 ? 2.267 6.428 -9.235 1.00 98.81 89 VAL A C 1
ATOM 636 O O . VAL A 1 89 ? 2.747 6.403 -10.365 1.00 98.81 89 VAL A O 1
ATOM 639 N N . GLY A 1 90 ? 1.420 5.511 -8.774 1.00 98.25 90 GLY A N 1
ATOM 640 C CA . GLY A 1 90 ? 0.901 4.389 -9.554 1.00 98.25 90 GLY A CA 1
ATOM 641 C C . GLY A 1 90 ? -0.587 4.584 -9.794 1.00 98.25 90 GLY A C 1
ATOM 642 O O . GLY A 1 90 ? -1.335 4.763 -8.841 1.00 98.25 90 GLY A O 1
ATOM 643 N N . ILE A 1 91 ? -1.025 4.605 -11.048 1.00 97.94 91 ILE A N 1
ATOM 644 C CA . ILE A 1 91 ? -2.429 4.734 -11.447 1.00 97.94 91 ILE A CA 1
ATOM 645 C C . ILE A 1 91 ? -2.737 3.549 -12.353 1.00 97.94 91 ILE A C 1
ATOM 647 O O . ILE A 1 91 ? -2.536 3.609 -13.562 1.00 97.94 91 ILE A O 1
ATOM 651 N N . ASN A 1 92 ? -3.202 2.455 -11.760 1.00 97.00 92 ASN A N 1
ATOM 652 C CA . ASN A 1 92 ? -3.381 1.175 -12.441 1.00 97.00 92 ASN A CA 1
ATOM 653 C C . ASN A 1 92 ? -4.718 0.541 -12.060 1.00 97.00 92 ASN A C 1
ATOM 655 O O . ASN A 1 92 ? -5.337 0.909 -11.069 1.00 97.00 92 ASN A O 1
ATOM 659 N N . PHE A 1 93 ? -5.173 -0.456 -12.817 1.00 95.81 93 PHE A N 1
ATOM 660 C CA . PHE A 1 93 ? -6.334 -1.240 -12.389 1.00 95.81 93 PHE A CA 1
ATOM 661 C C . PHE A 1 93 ? -6.015 -2.041 -11.114 1.00 95.81 93 PHE A C 1
ATOM 663 O O . PHE A 1 93 ? -6.815 -2.076 -10.178 1.00 95.81 93 PHE A O 1
ATOM 670 N N . LEU A 1 94 ? -4.811 -2.616 -11.067 1.00 96.94 94 LEU A N 1
ATOM 671 C CA . LEU A 1 94 ? -4.222 -3.294 -9.916 1.00 96.94 94 LEU A CA 1
ATOM 672 C C . LEU A 1 94 ? -2.803 -2.754 -9.698 1.00 96.94 94 LEU A C 1
ATOM 674 O O . LEU A 1 94 ? -2.003 -2.773 -10.635 1.00 96.94 94 LEU A O 1
ATOM 678 N N . ASN A 1 95 ? -2.497 -2.326 -8.473 1.00 98.25 95 ASN A N 1
ATOM 679 C CA . ASN A 1 95 ? -1.128 -2.077 -8.012 1.00 98.25 95 ASN A CA 1
ATOM 680 C C . ASN A 1 95 ? -0.721 -3.222 -7.077 1.00 98.25 95 ASN A C 1
ATOM 682 O O . ASN A 1 95 ? -1.323 -3.366 -6.015 1.00 98.25 95 ASN A O 1
ATOM 686 N N . TRP A 1 96 ? 0.260 -4.037 -7.463 1.00 98.50 96 TRP A N 1
ATOM 687 C CA . TRP A 1 96 ? 0.797 -5.143 -6.664 1.00 98.50 96 TRP A CA 1
ATOM 688 C C . TRP A 1 96 ? 2.256 -4.861 -6.295 1.00 98.50 96 TRP A C 1
ATOM 690 O O . TRP A 1 96 ? 3.154 -5.113 -7.089 1.00 98.50 96 TRP A O 1
ATOM 700 N N . HIS A 1 97 ? 2.525 -4.367 -5.087 1.00 98.44 97 HIS A N 1
ATOM 701 C CA . HIS A 1 97 ? 3.885 -4.043 -4.634 1.00 98.44 97 HIS A CA 1
ATOM 702 C C . HIS A 1 97 ? 4.323 -4.965 -3.488 1.00 98.44 97 HIS A C 1
ATOM 704 O O . HIS A 1 97 ? 3.748 -4.919 -2.404 1.00 98.44 97 HIS A O 1
ATOM 710 N N . GLU A 1 98 ? 5.339 -5.796 -3.706 1.00 98.38 98 GLU A N 1
ATOM 711 C CA . GLU A 1 98 ? 5.790 -6.808 -2.731 1.00 98.38 98 GLU A CA 1
ATOM 712 C C . GLU A 1 98 ? 6.855 -6.279 -1.758 1.00 98.38 98 GLU A C 1
ATOM 714 O O . GLU A 1 98 ? 6.992 -6.804 -0.652 1.00 98.38 98 GLU A O 1
ATOM 719 N N . GLY A 1 99 ? 7.588 -5.225 -2.130 1.00 96.94 99 GLY A N 1
ATOM 720 C CA . GLY A 1 99 ? 8.550 -4.538 -1.264 1.00 96.94 99 GLY A CA 1
ATOM 721 C C . GLY A 1 99 ? 7.981 -3.281 -0.597 1.00 96.94 99 GLY A C 1
ATOM 722 O O . GLY A 1 99 ? 6.812 -3.227 -0.202 1.00 96.94 99 GLY A O 1
ATOM 723 N N . ASN A 1 100 ? 8.810 -2.244 -0.433 1.00 98.00 100 ASN A N 1
ATOM 724 C CA . ASN A 1 100 ? 8.333 -0.970 0.102 1.00 98.00 100 ASN A CA 1
ATOM 725 C C . ASN A 1 100 ? 7.677 -0.148 -1.005 1.00 98.00 100 ASN A C 1
ATOM 727 O O . ASN A 1 100 ? 8.284 0.136 -2.033 1.00 98.00 100 ASN A O 1
ATOM 731 N N . SER A 1 101 ? 6.467 0.331 -0.749 1.00 98.50 101 SER A N 1
ATOM 732 C CA . SER A 1 101 ? 5.765 1.269 -1.612 1.00 98.50 101 SER A CA 1
ATOM 733 C C . SER A 1 101 ? 5.771 2.651 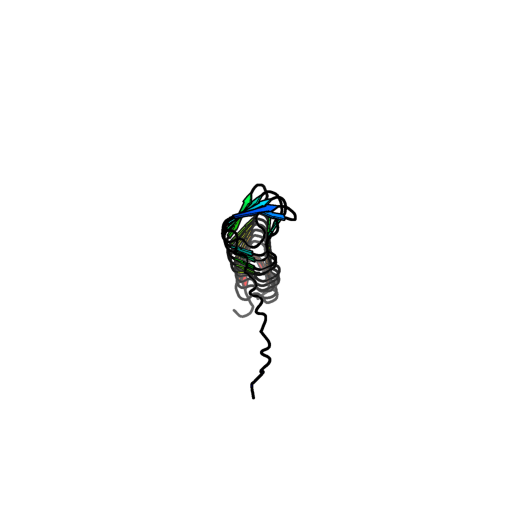-0.965 1.00 98.50 101 SER A C 1
ATOM 735 O O . SER A 1 101 ? 5.114 2.886 0.046 1.00 98.50 101 SER A O 1
ATOM 737 N N . LYS A 1 102 ? 6.528 3.591 -1.531 1.00 98.81 102 LYS A N 1
ATOM 738 C CA . LYS A 1 102 ? 6.606 4.983 -1.079 1.00 98.81 102 LYS A CA 1
ATOM 739 C C . LYS A 1 102 ? 5.952 5.906 -2.100 1.00 98.81 102 LYS A C 1
ATOM 741 O O . LYS A 1 102 ? 6.496 6.125 -3.178 1.00 98.81 102 LYS A O 1
ATOM 746 N N . GLY A 1 103 ? 4.836 6.525 -1.732 1.00 98.44 103 GLY A N 1
ATOM 747 C CA . GLY A 1 103 ? 4.164 7.505 -2.586 1.00 98.44 103 GLY A CA 1
ATOM 748 C C . GLY A 1 103 ? 2.654 7.327 -2.620 1.00 98.44 103 GLY A C 1
ATOM 749 O O . GLY A 1 103 ? 2.037 7.235 -1.562 1.00 98.44 103 GLY A O 1
ATOM 750 N N . VAL A 1 104 ? 2.050 7.342 -3.806 1.00 98.75 104 VAL A N 1
ATOM 751 C CA . VAL A 1 104 ? 0.588 7.290 -3.951 1.00 98.75 104 VAL A CA 1
ATOM 752 C C . VAL A 1 104 ? 0.183 6.209 -4.943 1.00 98.75 104 VAL A C 1
ATOM 754 O O . VAL A 1 104 ? 0.637 6.226 -6.081 1.00 98.75 104 VAL A O 1
ATOM 757 N N . ASN A 1 105 ? -0.707 5.311 -4.530 1.00 98.62 105 ASN A N 1
ATOM 758 C CA . ASN A 1 105 ? -1.280 4.287 -5.398 1.00 98.62 105 ASN A CA 1
ATOM 759 C C . ASN A 1 105 ? -2.769 4.553 -5.591 1.00 98.62 105 ASN A C 1
ATOM 761 O O . ASN A 1 105 ? -3.523 4.601 -4.623 1.00 98.62 105 ASN A O 1
ATOM 765 N N . PHE A 1 106 ? -3.189 4.702 -6.838 1.00 98.25 106 PHE A N 1
ATOM 766 C CA . PHE A 1 106 ? -4.575 4.748 -7.268 1.00 98.25 106 PHE A CA 1
ATOM 767 C C . PHE A 1 106 ? -4.884 3.475 -8.049 1.00 98.25 106 PHE A C 1
ATOM 769 O O . PHE A 1 106 ? -4.212 3.174 -9.039 1.00 98.25 106 PHE A O 1
ATOM 776 N N . GLY A 1 107 ? -5.921 2.747 -7.646 1.00 96.50 107 GLY A N 1
ATOM 777 C CA . GLY A 1 107 ? -6.389 1.612 -8.429 1.00 96.50 107 GLY A CA 1
ATOM 778 C C . GLY A 1 107 ? -7.691 1.008 -7.949 1.00 96.50 107 GLY A C 1
ATOM 779 O O . GLY A 1 107 ? -8.232 1.412 -6.928 1.00 96.50 107 GLY A O 1
ATOM 780 N N . LEU A 1 108 ? -8.233 0.042 -8.692 1.00 97.38 108 LEU A N 1
ATOM 781 C CA . LEU A 1 108 ? -9.391 -0.703 -8.197 1.00 97.38 108 LEU A CA 1
ATOM 782 C C . LEU A 1 108 ? -8.976 -1.545 -6.987 1.00 97.38 108 LEU A C 1
ATOM 784 O O . LEU A 1 108 ? -9.675 -1.564 -5.974 1.00 97.38 108 LEU A O 1
ATOM 788 N N . VAL A 1 109 ? -7.817 -2.193 -7.099 1.00 98.19 109 VAL A N 1
ATOM 789 C CA . VAL A 1 109 ? -7.196 -2.971 -6.030 1.00 98.19 109 VAL A CA 1
ATOM 790 C C . VAL A 1 109 ? -5.763 -2.492 -5.826 1.00 98.19 109 VAL A C 1
ATOM 792 O O . VAL A 1 109 ? -4.982 -2.427 -6.775 1.00 98.19 109 VAL A O 1
ATOM 795 N N . ASN A 1 110 ? -5.409 -2.191 -4.582 1.00 98.69 110 ASN A N 1
ATOM 796 C CA . ASN A 1 110 ? -4.030 -1.968 -4.165 1.00 98.69 110 ASN A CA 1
ATOM 797 C C . ASN A 1 110 ? -3.629 -3.113 -3.234 1.00 98.69 110 ASN A C 1
ATOM 799 O O . ASN A 1 110 ? -4.158 -3.211 -2.131 1.00 98.69 110 ASN A O 1
ATOM 803 N N . TYR A 1 111 ? -2.727 -3.978 -3.687 1.00 98.69 111 TYR A N 1
ATOM 804 C CA . TYR A 1 111 ? -2.102 -5.030 -2.895 1.00 98.69 111 TYR A CA 1
ATOM 805 C C . TYR A 1 111 ? -0.657 -4.626 -2.638 1.00 98.69 111 TYR A C 1
ATOM 807 O O . TYR A 1 111 ? 0.168 -4.627 -3.548 1.00 98.69 111 TYR A O 1
ATOM 815 N N . VAL A 1 112 ? -0.340 -4.233 -1.415 1.00 98.62 112 VAL A N 1
ATOM 816 C CA . VAL A 1 112 ? 0.989 -3.724 -1.075 1.00 98.62 112 VAL A CA 1
ATOM 817 C C . VAL A 1 112 ? 1.538 -4.454 0.139 1.00 98.62 112 VAL A C 1
ATOM 819 O O . VAL A 1 112 ? 0.784 -4.929 0.978 1.00 98.62 112 VAL A O 1
ATOM 822 N N . ASN A 1 113 ? 2.854 -4.539 0.263 1.00 98.38 113 ASN A N 1
ATOM 823 C CA . ASN A 1 113 ? 3.460 -5.034 1.488 1.00 98.38 113 ASN A CA 1
ATOM 824 C C . ASN A 1 113 ? 3.544 -3.906 2.523 1.00 98.38 113 ASN A C 1
ATOM 826 O O . ASN A 1 113 ? 2.682 -3.815 3.390 1.00 98.38 113 ASN A O 1
ATOM 830 N N . ASN A 1 114 ? 4.503 -2.984 2.377 1.00 98.38 114 ASN A N 1
ATOM 831 C CA . ASN A 1 114 ? 4.661 -1.845 3.290 1.00 98.38 114 ASN A CA 1
ATOM 832 C C . ASN A 1 114 ? 4.394 -0.521 2.572 1.00 98.38 114 ASN A C 1
ATOM 834 O O . ASN A 1 114 ? 5.144 -0.146 1.668 1.00 98.38 114 ASN A O 1
ATOM 838 N N . MET A 1 115 ? 3.369 0.222 2.989 1.00 98.19 115 MET A N 1
ATOM 839 C CA . MET A 1 115 ? 2.963 1.475 2.355 1.00 98.19 115 MET A CA 1
ATOM 840 C C . MET A 1 115 ? 3.347 2.710 3.166 1.00 98.19 115 MET A C 1
ATOM 842 O O . MET A 1 115 ? 2.708 3.091 4.146 1.00 98.19 1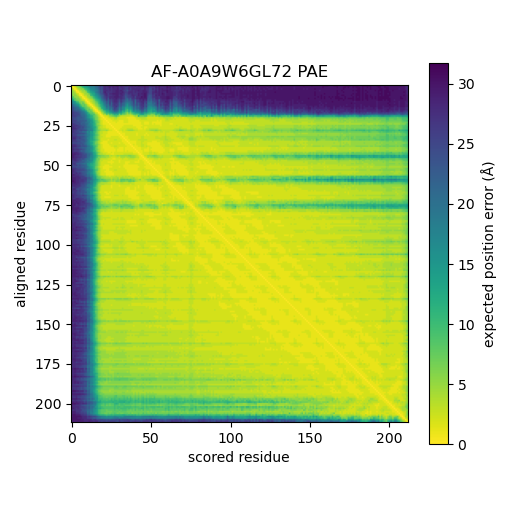15 MET A O 1
ATOM 846 N N . LYS A 1 116 ? 4.353 3.425 2.667 1.00 98.50 116 LYS A N 1
ATOM 847 C CA . LYS A 1 116 ? 4.802 4.730 3.163 1.00 98.50 116 LYS A CA 1
ATOM 848 C C . LYS A 1 116 ? 4.187 5.843 2.316 1.00 98.50 116 LYS A C 1
ATOM 850 O O . LYS A 1 116 ? 4.889 6.535 1.574 1.00 98.50 116 LYS A O 1
ATOM 855 N N . GLY A 1 117 ? 2.867 5.990 2.403 1.00 98.19 117 GLY A N 1
ATOM 856 C CA . GLY A 1 117 ? 2.125 7.028 1.691 1.00 98.19 117 GLY A CA 1
ATOM 857 C C . GLY A 1 117 ? 0.616 6.792 1.675 1.00 98.19 117 GLY A C 1
ATOM 858 O O . GLY A 1 117 ? 0.049 6.447 2.708 1.00 98.19 117 GLY A O 1
ATOM 859 N N . VAL A 1 118 ? -0.028 7.004 0.524 1.00 98.81 118 VAL A N 1
ATOM 860 C CA . VAL A 1 118 ? -1.489 6.918 0.367 1.00 98.81 118 VAL A CA 1
ATOM 861 C C . VAL A 1 118 ? -1.884 5.816 -0.613 1.00 98.81 118 VAL A C 1
ATOM 863 O O . VAL A 1 118 ? -1.510 5.868 -1.784 1.00 98.81 118 VAL A O 1
ATOM 866 N N . ASN A 1 119 ? -2.691 4.859 -0.164 1.00 98.50 119 ASN A N 1
ATOM 867 C CA . ASN A 1 119 ? -3.436 3.956 -1.035 1.00 98.50 119 ASN A CA 1
ATOM 868 C C . ASN A 1 119 ? -4.858 4.483 -1.220 1.00 98.50 119 ASN A C 1
ATOM 870 O O . ASN A 1 119 ? -5.586 4.689 -0.251 1.00 98.50 119 ASN A O 1
ATOM 874 N N . PHE A 1 120 ? -5.261 4.671 -2.469 1.00 98.56 120 PHE A N 1
ATOM 875 C CA . PHE A 1 120 ? -6.614 5.024 -2.860 1.00 98.56 120 PHE A CA 1
ATOM 876 C C . PHE A 1 120 ? -7.157 3.946 -3.795 1.00 98.56 120 PHE A C 1
ATOM 878 O O . PHE A 1 120 ? -6.629 3.737 -4.890 1.00 98.56 120 PHE A O 1
ATOM 885 N N . GLY A 1 121 ? -8.224 3.264 -3.396 1.00 97.69 121 GLY A N 1
ATOM 886 C CA . GLY A 1 121 ? -8.822 2.248 -4.249 1.00 97.69 121 GLY A CA 1
ATOM 887 C C . GLY A 1 121 ? -10.133 1.690 -3.746 1.00 97.69 121 GLY A C 1
ATOM 888 O O . GLY A 1 121 ? -10.601 2.064 -2.684 1.00 97.69 121 GLY A O 1
ATOM 889 N N . PHE A 1 122 ? -10.772 0.806 -4.509 1.00 98.31 122 PHE A N 1
ATOM 890 C CA . PHE A 1 122 ? -11.993 0.160 -4.019 1.00 98.31 122 PHE A CA 1
ATOM 891 C C . PHE A 1 122 ? -11.656 -0.839 -2.906 1.00 98.31 122 PHE A C 1
ATOM 893 O O . PHE A 1 122 ? -12.316 -0.848 -1.866 1.00 98.31 122 PHE A O 1
ATOM 900 N N . VAL A 1 123 ? -10.579 -1.607 -3.093 1.00 98.69 123 VAL A N 1
ATOM 901 C CA . VAL A 1 123 ? -9.989 -2.479 -2.072 1.00 98.69 123 VAL A CA 1
ATOM 902 C C . VAL A 1 123 ? -8.524 -2.112 -1.867 1.00 98.69 123 VAL A C 1
ATOM 904 O O . VAL A 1 123 ? -7.744 -2.109 -2.820 1.00 98.69 123 VAL A O 1
ATOM 907 N N . ASN A 1 124 ? -8.142 -1.863 -0.619 1.00 98.81 124 ASN A N 1
ATOM 908 C CA . ASN A 1 124 ? -6.751 -1.716 -0.208 1.00 98.81 124 ASN A CA 1
ATOM 909 C C . ASN A 1 124 ? -6.385 -2.873 0.725 1.00 98.81 124 ASN A C 1
ATOM 911 O O . ASN A 1 124 ? -7.043 -3.082 1.743 1.00 98.81 124 ASN A O 1
ATOM 915 N N . PHE A 1 125 ? -5.338 -3.612 0.376 1.00 98.81 125 PHE A N 1
ATOM 916 C CA . PHE A 1 125 ? -4.788 -4.702 1.167 1.00 98.81 125 PHE A CA 1
ATOM 917 C C . PHE A 1 125 ? -3.305 -4.440 1.424 1.00 98.81 125 PHE A C 1
ATOM 919 O O . PHE A 1 125 ? -2.539 -4.281 0.472 1.00 98.81 125 PHE A O 1
ATOM 926 N N . ALA A 1 126 ? -2.911 -4.397 2.696 1.00 98.69 126 ALA A N 1
ATOM 927 C CA . ALA A 1 126 ? -1.518 -4.272 3.103 1.00 98.69 126 ALA A CA 1
ATOM 928 C C . ALA A 1 126 ? -1.083 -5.473 3.953 1.00 98.69 126 ALA A C 1
ATOM 930 O O . ALA A 1 126 ? -1.698 -5.758 4.984 1.00 98.69 126 ALA A O 1
ATOM 931 N N . GLU A 1 127 ? -0.030 -6.179 3.532 1.00 98.62 127 GLU A N 1
ATOM 932 C CA . GLU A 1 127 ? 0.557 -7.272 4.326 1.00 98.62 127 GLU A CA 1
ATOM 933 C C . GLU A 1 127 ? 1.363 -6.781 5.535 1.00 98.62 127 GLU A C 1
ATOM 935 O O . GLU A 1 127 ? 1.470 -7.503 6.525 1.00 98.62 127 GLU A O 1
ATOM 940 N N . GLY A 1 128 ? 1.918 -5.575 5.458 1.00 98.50 128 GLY A N 1
ATOM 941 C CA . GLY A 1 128 ? 2.634 -4.901 6.533 1.00 98.50 128 GLY A CA 1
ATOM 942 C C . GLY A 1 128 ? 1.948 -3.597 6.929 1.00 98.50 128 GLY A C 1
ATOM 943 O O . GLY A 1 128 ? 0.717 -3.490 6.905 1.00 98.50 128 GLY A O 1
ATOM 944 N N . ASP A 1 129 ? 2.756 -2.605 7.296 1.00 98.69 129 ASP A N 1
ATOM 945 C CA . ASP A 1 129 ? 2.260 -1.306 7.748 1.00 98.69 129 ASP A CA 1
ATOM 946 C C . ASP A 1 129 ? 1.760 -0.465 6.573 1.00 98.69 129 ASP A C 1
ATOM 948 O O . ASP A 1 129 ? 2.338 -0.475 5.480 1.00 98.69 129 ASP A O 1
ATOM 952 N N . SER A 1 130 ? 0.721 0.336 6.800 1.00 98.69 130 SER A N 1
ATOM 953 C CA . SER A 1 130 ? 0.222 1.283 5.806 1.00 98.69 130 SER A CA 1
ATOM 954 C C . SER A 1 130 ? -0.222 2.592 6.432 1.00 98.69 130 SER A C 1
ATOM 956 O O . SER A 1 130 ? -1.089 2.614 7.294 1.00 98.69 130 SER A O 1
ATOM 958 N N . LEU A 1 131 ? 0.315 3.720 5.966 1.00 98.50 131 LEU A N 1
ATOM 959 C CA . LEU A 1 131 ? -0.025 5.012 6.562 1.00 98.50 131 LEU A CA 1
ATOM 960 C C . LEU A 1 131 ? -1.485 5.408 6.299 1.00 98.50 131 LEU A C 1
ATOM 962 O O . LEU A 1 131 ? -2.263 5.519 7.240 1.00 98.50 131 LEU A O 1
ATOM 966 N N . ILE A 1 132 ? -1.868 5.654 5.046 1.00 98.81 132 ILE A N 1
ATOM 967 C CA . ILE A 1 132 ? -3.195 6.192 4.720 1.00 98.81 132 ILE A CA 1
ATOM 968 C C . ILE A 1 132 ? -3.869 5.292 3.688 1.00 98.81 132 ILE A C 1
ATOM 970 O O . ILE A 1 132 ? -3.354 5.131 2.582 1.00 98.81 132 ILE A O 1
ATOM 974 N N . ASN A 1 133 ? -5.045 4.760 4.022 1.00 98.88 133 ASN A N 1
ATOM 975 C CA . ASN A 1 133 ? -5.839 3.911 3.135 1.00 98.88 133 ASN A CA 1
ATOM 976 C C . ASN A 1 133 ? -7.243 4.493 2.961 1.00 98.88 133 ASN A C 1
ATOM 978 O O . ASN A 1 133 ? -7.986 4.675 3.925 1.00 98.88 133 ASN A O 1
ATOM 982 N N . LEU A 1 134 ? -7.602 4.791 1.716 1.00 98.75 134 LEU A N 1
ATOM 983 C CA . LEU A 1 134 ? -8.884 5.362 1.323 1.00 98.75 134 LEU A CA 1
ATOM 984 C C . LEU A 1 134 ? -9.567 4.388 0.364 1.00 98.75 134 LEU A C 1
ATOM 986 O O . LEU A 1 134 ? -9.057 4.146 -0.734 1.00 98.75 134 LEU A O 1
ATOM 990 N N . GLY A 1 135 ? -10.704 3.818 0.754 1.00 98.06 135 GLY A N 1
ATOM 991 C CA . GLY A 1 135 ? -11.388 2.859 -0.106 1.00 98.06 135 GLY A CA 1
ATOM 992 C C . GLY A 1 135 ? -12.724 2.355 0.391 1.00 98.06 135 GLY A C 1
ATOM 993 O O . GLY A 1 135 ? -13.208 2.798 1.417 1.00 98.06 135 GLY A O 1
ATOM 994 N N . ALA A 1 136 ? -13.366 1.442 -0.336 1.00 98.56 136 ALA A N 1
ATOM 995 C CA . ALA A 1 136 ? -14.577 0.802 0.181 1.00 98.56 136 ALA A CA 1
ATOM 996 C C . ALA A 1 136 ? -14.218 -0.207 1.280 1.00 98.56 136 ALA A C 1
ATOM 998 O O . ALA A 1 136 ? -14.907 -0.284 2.298 1.00 98.56 136 ALA A O 1
ATOM 999 N N . VAL A 1 137 ? -13.120 -0.939 1.084 1.00 98.81 137 VAL A N 1
ATOM 1000 C CA . VAL A 1 137 ? -12.592 -1.922 2.028 1.00 98.81 137 VAL A CA 1
ATOM 1001 C C . VAL A 1 137 ? -11.095 -1.696 2.223 1.00 98.81 137 VAL A C 1
ATOM 1003 O O . VAL A 1 137 ? -10.342 -1.691 1.249 1.00 98.81 137 VAL A O 1
ATOM 1006 N N . ASN A 1 138 ? -10.669 -1.553 3.476 1.00 98.88 138 ASN A N 1
ATOM 1007 C CA . ASN A 1 138 ? -9.264 -1.463 3.870 1.00 98.88 138 ASN A CA 1
ATOM 1008 C C . ASN A 1 138 ? -8.926 -2.633 4.805 1.00 98.88 138 ASN A C 1
ATOM 1010 O O . ASN A 1 138 ? -9.572 -2.791 5.841 1.00 98.88 138 ASN A O 1
ATOM 1014 N N . VAL A 1 139 ? -7.935 -3.448 4.439 1.00 98.88 139 VAL A N 1
ATOM 1015 C CA . VAL A 1 139 ? -7.459 -4.598 5.226 1.00 98.88 139 VAL A CA 1
ATOM 1016 C C . VAL A 1 139 ? -5.953 -4.484 5.413 1.00 98.88 139 VAL A C 1
ATOM 1018 O O . VAL A 1 139 ? -5.201 -4.644 4.454 1.00 98.88 139 VAL A O 1
ATOM 1021 N N . ILE A 1 140 ? -5.517 -4.215 6.639 1.00 98.88 140 ILE A N 1
ATOM 1022 C CA . ILE A 1 140 ? -4.117 -3.955 6.985 1.00 98.88 140 ILE A CA 1
ATOM 1023 C C . ILE A 1 140 ? -3.676 -4.976 8.030 1.00 98.88 140 ILE A C 1
ATOM 1025 O O . ILE A 1 140 ? -4.298 -5.099 9.081 1.00 98.88 140 ILE A O 1
ATOM 1029 N N . LYS A 1 141 ? -2.624 -5.744 7.755 1.00 98.75 141 LYS A N 1
ATOM 1030 C CA . LYS A 1 141 ? -2.109 -6.726 8.722 1.00 98.75 141 LYS A CA 1
ATOM 1031 C C . LYS A 1 141 ? -1.132 -6.122 9.734 1.00 98.75 141 LYS A C 1
ATOM 1033 O O . LYS A 1 141 ? -1.044 -6.621 10.851 1.00 98.75 141 LYS A O 1
ATOM 1038 N N . GLY A 1 142 ? -0.408 -5.072 9.353 1.00 98.62 142 GLY A N 1
ATOM 1039 C CA . GLY A 1 142 ? 0.441 -4.300 10.260 1.00 98.62 142 GLY A CA 1
ATOM 1040 C C . GLY A 1 142 ? -0.311 -3.151 10.927 1.00 98.62 142 GLY A C 1
ATOM 1041 O O . GLY A 1 142 ? -1.517 -3.229 11.181 1.00 98.62 142 GLY A O 1
ATOM 1042 N N . ASP A 1 143 ? 0.416 -2.066 11.170 1.00 98.81 143 ASP A N 1
ATOM 1043 C CA . ASP A 1 143 ? -0.127 -0.838 11.736 1.00 98.81 143 ASP A CA 1
ATOM 1044 C C . ASP A 1 143 ? -0.682 0.094 10.653 1.00 98.81 143 ASP A C 1
ATOM 1046 O O . ASP A 1 143 ? -0.170 0.181 9.530 1.00 98.81 143 ASP A O 1
ATOM 1050 N N . ALA A 1 144 ? -1.730 0.833 11.015 1.00 98.75 144 ALA A N 1
ATOM 1051 C CA . ALA A 1 144 ? -2.346 1.847 10.177 1.00 98.75 144 ALA A CA 1
ATOM 1052 C C . ALA A 1 144 ? -2.395 3.211 10.870 1.00 98.75 144 ALA A C 1
ATOM 1054 O O . ALA A 1 144 ? -2.704 3.316 12.057 1.00 98.75 144 ALA A O 1
ATOM 1055 N N . LEU A 1 145 ? -2.134 4.291 10.128 1.00 98.69 145 LEU A N 1
ATOM 1056 C CA . LEU A 1 145 ? -2.331 5.638 10.673 1.00 98.69 145 LEU A CA 1
ATOM 1057 C C . LEU A 1 145 ? -3.773 6.103 10.446 1.00 98.69 145 LEU A C 1
ATOM 1059 O O . LEU A 1 145 ? -4.444 6.521 11.387 1.00 98.69 145 LEU A O 1
ATOM 1063 N N . VAL A 1 146 ? -4.260 6.034 9.207 1.00 98.81 146 VAL A N 1
ATOM 1064 C CA . VAL A 1 146 ? -5.621 6.444 8.849 1.00 98.81 146 VAL A CA 1
ATOM 1065 C C . VAL A 1 146 ? -6.240 5.446 7.886 1.00 98.81 146 VAL A C 1
ATOM 1067 O O . VAL A 1 146 ? -5.725 5.241 6.786 1.00 98.81 146 VAL A O 1
ATOM 1070 N N . ASN A 1 147 ? -7.406 4.921 8.245 1.00 98.81 147 ASN A N 1
ATOM 1071 C CA . ASN A 1 147 ? -8.279 4.211 7.323 1.00 98.81 147 ASN A CA 1
ATOM 1072 C C . ASN A 1 147 ? -9.605 4.957 7.168 1.00 98.81 147 ASN A C 1
ATOM 1074 O O . ASN A 1 147 ? -10.274 5.294 8.144 1.00 98.81 147 ASN A O 1
ATOM 1078 N N . PHE A 1 148 ? -10.000 5.192 5.922 1.00 98.81 148 PHE A N 1
ATOM 1079 C CA . PHE A 1 148 ? -11.318 5.705 5.575 1.00 98.81 148 PHE A CA 1
ATOM 1080 C C . PHE A 1 148 ? -11.974 4.745 4.593 1.00 98.81 148 PHE A C 1
ATOM 1082 O O . PHE A 1 148 ? -11.460 4.532 3.490 1.00 98.81 148 PHE A O 1
ATOM 1089 N N . GLY A 1 149 ? -13.123 4.192 4.968 1.00 98.12 149 GLY A N 1
ATOM 1090 C CA . GLY A 1 149 ? -13.852 3.293 4.091 1.00 98.12 149 GLY A CA 1
ATOM 1091 C C . GLY A 1 149 ? -15.124 2.724 4.667 1.00 98.12 149 GLY A C 1
ATOM 1092 O O . GLY A 1 149 ? -15.454 2.978 5.811 1.00 98.12 149 GLY A O 1
ATOM 1093 N N . ALA A 1 150 ? -15.883 1.962 3.883 1.00 98.56 150 ALA A N 1
ATOM 1094 C CA . ALA A 1 150 ? -17.090 1.337 4.416 1.00 98.56 150 ALA A CA 1
ATOM 1095 C C . ALA A 1 150 ? -16.739 0.275 5.468 1.00 98.56 150 ALA A C 1
ATOM 1097 O O . ALA A 1 150 ? -17.398 0.200 6.506 1.00 98.56 150 ALA A O 1
ATOM 1098 N N . VAL A 1 151 ? -15.681 -0.496 5.213 1.00 98.81 151 VAL A N 1
ATOM 1099 C CA . VAL A 1 151 ? -15.137 -1.494 6.134 1.00 98.81 151 VAL A CA 1
ATOM 1100 C C . VAL A 1 151 ? -13.640 -1.266 6.307 1.00 98.81 151 VAL A C 1
ATOM 1102 O O . VAL A 1 151 ? -12.898 -1.265 5.326 1.00 98.81 151 VAL A O 1
ATOM 1105 N N . ASN A 1 152 ? -13.202 -1.125 7.555 1.00 98.88 152 ASN A N 1
ATOM 1106 C CA . ASN A 1 152 ? -11.796 -1.027 7.929 1.00 98.88 152 ASN A CA 1
ATOM 1107 C C . ASN A 1 152 ? -11.450 -2.168 8.889 1.00 98.88 152 ASN A C 1
ATOM 1109 O O . ASN A 1 152 ? -12.135 -2.358 9.896 1.00 98.88 152 ASN A O 1
ATOM 1113 N N . TYR A 1 153 ? -10.403 -2.925 8.575 1.00 98.88 153 TYR A N 1
ATOM 1114 C CA . TYR A 1 153 ? -9.906 -4.024 9.393 1.00 98.88 153 TYR A CA 1
ATOM 1115 C C . TYR A 1 153 ? -8.383 -3.941 9.512 1.00 98.88 153 TYR A C 1
ATOM 1117 O O . TYR A 1 153 ? -7.683 -4.003 8.501 1.00 98.88 153 TYR A O 1
ATOM 1125 N N . THR A 1 154 ? -7.884 -3.839 10.741 1.00 98.81 154 THR A N 1
ATOM 1126 C CA . THR A 1 154 ? -6.453 -3.724 11.046 1.00 98.81 154 THR A CA 1
ATOM 1127 C C . THR A 1 154 ? -6.040 -4.788 12.070 1.00 98.81 154 THR A C 1
ATOM 1129 O O . THR A 1 154 ? -6.585 -4.838 13.171 1.00 98.81 154 THR A O 1
ATOM 1132 N N . GLU A 1 155 ? -5.086 -5.664 11.747 1.00 98.69 155 GLU A N 1
ATOM 1133 C CA . GLU A 1 155 ? -4.580 -6.659 12.713 1.00 98.69 155 GLU A CA 1
ATOM 1134 C C . GLU A 1 155 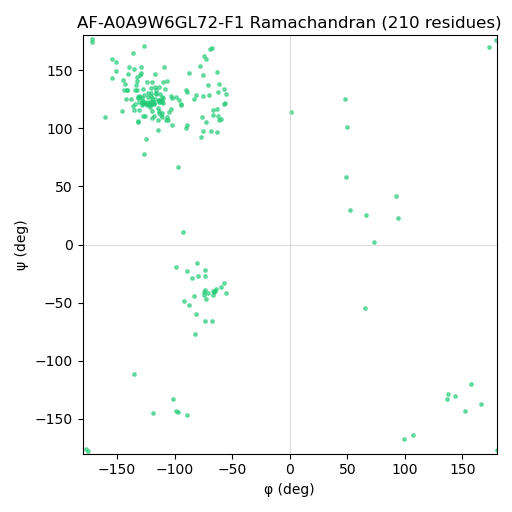? -3.551 -6.073 13.692 1.00 98.69 155 GLU A C 1
ATOM 1136 O O . GLU A 1 155 ? -3.314 -6.678 14.732 1.00 98.69 155 GLU A O 1
ATOM 1141 N N . GLY A 1 156 ? -2.987 -4.897 13.413 1.00 98.44 156 GLY A N 1
ATOM 1142 C CA . GLY A 1 156 ? -2.139 -4.144 14.336 1.00 98.44 156 GLY A CA 1
ATOM 1143 C C . GLY A 1 156 ? -2.873 -3.018 15.070 1.00 98.44 156 GLY A C 1
ATOM 1144 O O . GLY A 1 156 ? -4.049 -3.123 15.448 1.00 98.44 156 GLY A O 1
ATOM 1145 N N . HIS A 1 157 ? -2.156 -1.916 15.279 1.00 98.69 157 HIS A N 1
ATOM 1146 C CA . HIS A 1 157 ? -2.693 -0.671 15.809 1.00 98.69 157 HIS A CA 1
ATOM 1147 C C . HIS A 1 157 ? -3.208 0.226 14.678 1.00 98.69 157 HIS A C 1
ATOM 1149 O O . HIS A 1 157 ? -2.484 0.497 13.725 1.00 98.69 157 HIS A O 1
ATOM 1155 N N . SER A 1 158 ? -4.429 0.750 14.813 1.00 98.62 158 SER A N 1
ATOM 1156 C CA . SER A 1 158 ? -4.937 1.818 13.946 1.00 98.62 158 SER A CA 1
ATOM 1157 C C . SER A 1 158 ? -5.150 3.119 14.714 1.00 98.62 158 SER A C 1
ATOM 1159 O O . SER A 1 158 ? -5.903 3.155 15.690 1.00 98.62 158 SER A O 1
ATOM 1161 N N . THR A 1 159 ? -4.534 4.219 14.282 1.00 98.62 159 THR A N 1
ATOM 1162 C CA . THR A 1 159 ? -4.725 5.507 14.971 1.00 98.62 159 THR A CA 1
ATOM 1163 C C . THR A 1 159 ? -6.116 6.093 14.714 1.00 98.62 159 THR A C 1
ATOM 1165 O O . 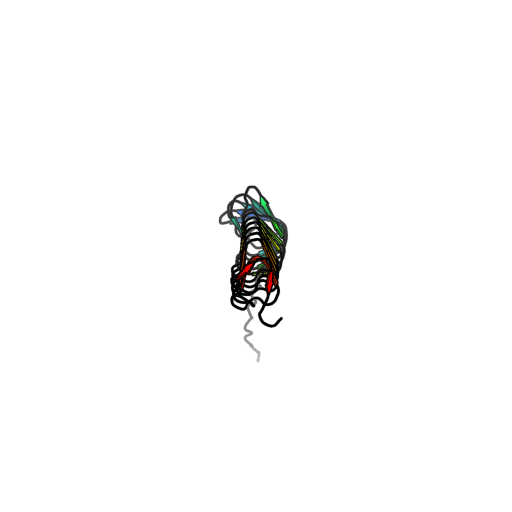THR A 1 159 ? -6.775 6.514 15.665 1.00 98.62 159 THR A O 1
ATOM 1168 N N . VAL A 1 160 ? -6.580 6.115 13.462 1.00 98.75 160 VAL A N 1
ATOM 1169 C CA . VAL A 1 160 ? -7.895 6.651 13.079 1.00 98.75 160 VAL A CA 1
ATOM 1170 C C . VAL A 1 160 ? -8.579 5.721 12.080 1.00 98.75 160 VAL A C 1
ATOM 1172 O O . VAL A 1 160 ? -8.102 5.577 10.957 1.00 98.75 160 VAL A O 1
ATOM 1175 N N . ASP A 1 161 ? -9.746 5.186 12.440 1.00 98.75 161 ASP A N 1
ATOM 1176 C CA . ASP A 1 161 ? -10.623 4.469 11.506 1.00 98.75 161 ASP A CA 1
ATOM 1177 C C . ASP A 1 161 ? -11.975 5.181 11.353 1.00 98.75 161 ASP A C 1
ATOM 1179 O O . ASP A 1 161 ? -12.687 5.422 12.331 1.00 98.75 161 ASP A O 1
ATOM 1183 N N . LEU A 1 162 ? -12.355 5.496 10.115 1.00 98.81 162 LEU A N 1
ATOM 1184 C CA . LEU A 1 162 ? -13.632 6.124 9.770 1.00 98.81 162 LEU A CA 1
ATOM 1185 C C . LEU A 1 162 ? -14.391 5.226 8.791 1.00 98.81 162 LEU A C 1
ATOM 1187 O O . LEU A 1 162 ? -13.907 4.974 7.683 1.00 98.81 162 LEU A O 1
ATOM 1191 N N . GLY A 1 163 ? -15.586 4.768 9.168 1.00 98.12 163 GLY A N 1
ATOM 1192 C CA . GLY A 1 163 ? -16.339 3.846 8.323 1.00 98.12 163 GLY A CA 1
ATOM 1193 C C . GLY A 1 163 ? -17.683 3.383 8.846 1.00 98.12 163 GLY A C 1
ATOM 1194 O O . GLY A 1 163 ? -18.133 3.830 9.888 1.00 98.12 163 GLY A O 1
ATOM 1195 N N . PHE A 1 164 ? -18.364 2.485 8.131 1.00 98.38 164 PHE A N 1
ATOM 1196 C CA . PHE A 1 164 ? -19.563 1.841 8.683 1.00 98.38 164 PHE A CA 1
ATOM 1197 C C . PHE A 1 164 ? -19.173 0.799 9.731 1.00 98.38 164 PHE A C 1
ATOM 1199 O O . PHE A 1 164 ? -19.787 0.741 10.797 1.00 98.38 164 PHE A O 1
ATOM 1206 N N . VAL A 1 165 ? -18.140 0.011 9.430 1.00 98.75 165 VAL A N 1
ATOM 1207 C CA . VAL A 1 165 ? -17.591 -1.013 10.316 1.00 98.75 165 VAL A CA 1
ATOM 1208 C C . VAL A 1 165 ? -16.091 -0.801 10.453 1.00 98.75 165 VAL A C 1
ATOM 1210 O O . VAL A 1 165 ? -15.374 -0.811 9.454 1.00 98.75 165 VAL A O 1
ATOM 1213 N N . ASN A 1 166 ? -15.625 -0.651 11.689 1.00 98.75 166 ASN A N 1
ATOM 1214 C CA . ASN A 1 166 ? -14.211 -0.512 12.013 1.00 98.75 166 ASN A CA 1
ATOM 1215 C C . ASN A 1 166 ? -13.793 -1.598 13.001 1.00 98.75 166 ASN A C 1
ATOM 1217 O O . ASN A 1 166 ? -14.426 -1.771 14.044 1.00 98.75 166 ASN A O 1
ATOM 1221 N N . TYR A 1 167 ? -12.705 -2.295 12.695 1.00 98.75 167 TYR A N 1
ATOM 1222 C CA . TYR A 1 167 ? -12.034 -3.190 13.623 1.00 98.75 167 TYR A CA 1
ATOM 1223 C C . TYR A 1 167 ? -10.527 -2.959 13.585 1.00 98.75 167 TYR A C 1
ATOM 1225 O O . TYR A 1 167 ? -9.929 -2.947 12.512 1.00 98.75 167 TYR A O 1
ATOM 1233 N N . ALA A 1 168 ? -9.915 -2.843 14.757 1.00 98.38 168 ALA A N 1
ATOM 1234 C CA . ALA A 1 168 ? -8.467 -2.897 14.910 1.00 98.38 168 ALA A CA 1
ATOM 1235 C C . ALA A 1 168 ? -8.114 -3.711 16.161 1.00 98.38 168 ALA A C 1
ATOM 1237 O O . ALA A 1 168 ? -8.914 -3.750 17.093 1.00 98.38 168 ALA A O 1
ATOM 1238 N N . GLN A 1 169 ? -6.947 -4.357 16.242 1.00 98.19 169 GLN A N 1
ATOM 1239 C CA . GLN A 1 169 ? -6.555 -4.989 17.514 1.00 98.19 169 GLN A CA 1
ATOM 1240 C C . GLN A 1 169 ? -6.337 -3.947 18.616 1.00 98.19 169 GLN A C 1
ATOM 1242 O O . GLN A 1 169 ? -6.755 -4.163 19.758 1.00 98.19 169 GLN A O 1
ATOM 1247 N N . SER A 1 170 ? -5.726 -2.820 18.255 1.00 98.00 170 SER A N 1
ATOM 1248 C CA . SER A 1 170 ? -5.562 -1.652 19.116 1.00 98.00 170 SER A CA 1
ATOM 1249 C C . SER A 1 170 ? -5.962 -0.384 18.361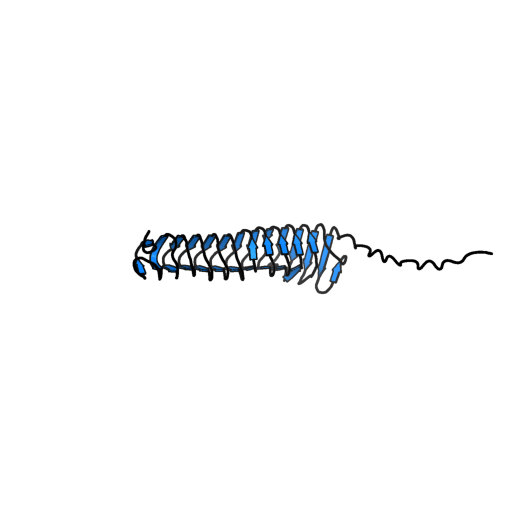 1.00 98.00 170 SER A C 1
ATOM 1251 O O . SER A 1 170 ? -5.718 -0.290 17.159 1.00 98.00 170 SER A O 1
ATOM 1253 N N . THR A 1 171 ? -6.566 0.603 19.025 1.00 97.94 171 THR A N 1
ATOM 1254 C CA . THR A 1 171 ? -6.969 1.845 18.347 1.00 97.94 171 THR A CA 1
ATOM 1255 C C . THR A 1 171 ? -6.992 3.078 19.235 1.00 97.94 171 THR A C 1
ATOM 1257 O O . THR A 1 171 ? -7.303 2.998 20.425 1.00 97.94 171 THR A O 1
ATOM 1260 N N . THR A 1 172 ? -6.714 4.238 18.634 1.00 97.88 172 THR A N 1
ATOM 1261 C CA . THR A 1 172 ? -6.855 5.541 19.300 1.00 97.88 172 THR A CA 1
ATOM 1262 C C . THR A 1 172 ? -8.236 6.155 19.063 1.00 97.88 172 THR A C 1
ATOM 1264 O O . THR A 1 172 ? -8.875 6.592 20.021 1.00 97.88 172 THR A O 1
ATOM 1267 N N . PHE A 1 173 ? -8.721 6.193 17.820 1.00 98.38 173 PHE A N 1
ATOM 1268 C CA . PHE A 1 173 ? -10.019 6.775 17.487 1.00 98.38 173 PHE A CA 1
ATOM 1269 C C . PHE A 1 173 ? -10.756 5.981 16.410 1.00 98.38 173 PHE A C 1
ATOM 1271 O O . PHE A 1 173 ? -10.197 5.694 15.353 1.00 98.38 173 PHE A O 1
ATOM 1278 N N . GLN A 1 174 ? -12.040 5.703 16.644 1.00 98.44 174 GLN A N 1
ATOM 1279 C CA . GLN A 1 174 ? -12.913 5.121 15.623 1.00 98.44 174 GLN A CA 1
ATOM 1280 C C . GLN A 1 174 ? -14.252 5.852 15.555 1.00 98.44 174 GLN A C 1
ATOM 1282 O O . GLN A 1 174 ? -14.869 6.144 16.583 1.00 98.44 174 GLN A O 1
ATOM 1287 N N . LEU A 1 175 ? -14.726 6.101 14.335 1.00 98.69 175 LEU A N 1
ATOM 1288 C CA . LEU A 1 175 ? -16.068 6.608 14.066 1.00 98.69 175 LEU A CA 1
ATOM 1289 C C . LEU A 1 175 ? -16.774 5.681 13.082 1.00 98.69 175 LEU A C 1
ATOM 1291 O O . LEU A 1 175 ? -16.316 5.505 11.949 1.00 98.69 175 LEU A O 1
ATOM 1295 N N . GLY A 1 176 ? -17.921 5.143 13.490 1.00 97.62 176 GLY A N 1
ATOM 1296 C CA . GLY A 1 176 ? -18.717 4.292 12.618 1.00 97.62 176 GLY A CA 1
ATOM 1297 C C . GLY A 1 176 ? -20.030 3.808 13.197 1.00 97.62 176 GLY A C 1
ATOM 1298 O O . GLY A 1 176 ? -20.426 4.212 14.279 1.00 97.62 176 GLY A O 1
ATOM 1299 N N . PHE A 1 177 ? -20.749 2.954 12.472 1.00 97.81 177 PHE A N 1
ATOM 1300 C CA . PHE A 1 177 ? -21.956 2.323 13.017 1.00 97.81 177 PHE A CA 1
ATOM 1301 C C . PHE A 1 177 ? -21.579 1.229 14.015 1.00 97.81 177 PHE A C 1
ATOM 1303 O O . PHE A 1 177 ? -22.194 1.128 15.078 1.00 97.81 177 PHE A O 1
ATOM 1310 N N . VAL A 1 178 ? -20.549 0.452 13.678 1.00 98.50 178 VAL A N 1
ATOM 1311 C CA . VAL A 1 178 ? -19.979 -0.599 14.519 1.00 98.50 178 VAL A CA 1
ATOM 1312 C C . VAL A 1 178 ? -18.474 -0.387 14.628 1.00 98.50 178 VAL A C 1
ATOM 1314 O O . VAL A 1 178 ? -17.775 -0.382 13.618 1.00 98.50 178 VAL A O 1
ATOM 1317 N N . ASN A 1 179 ? -17.983 -0.248 15.854 1.00 98.44 179 ASN A N 1
ATOM 1318 C CA . ASN A 1 179 ? -16.563 -0.133 16.168 1.00 98.44 179 ASN A CA 1
ATOM 1319 C C . ASN A 1 179 ? -16.146 -1.286 17.082 1.00 98.44 179 ASN A C 1
ATOM 1321 O O . ASN A 1 179 ? -16.893 -1.653 17.991 1.00 98.44 179 ASN A O 1
ATOM 1325 N N . GLY A 1 180 ? -14.963 -1.849 16.857 1.00 98.12 180 GLY A N 1
ATOM 1326 C CA . GLY A 1 180 ? -14.443 -2.973 17.624 1.00 98.12 180 GLY A CA 1
ATOM 1327 C C . GLY A 1 180 ? -12.939 -2.879 17.837 1.00 98.12 180 GLY A C 1
ATOM 1328 O O . GLY A 1 180 ? -12.183 -2.645 16.898 1.00 98.12 180 GLY A O 1
ATOM 1329 N N . THR A 1 181 ? -12.505 -3.105 19.073 1.00 97.81 181 THR A N 1
ATOM 1330 C CA . THR A 1 181 ? -11.088 -3.238 19.413 1.00 97.81 181 THR A CA 1
ATOM 1331 C C . THR A 1 181 ? -10.874 -4.145 20.618 1.00 97.81 181 THR A C 1
ATOM 1333 O O . THR A 1 181 ? -11.774 -4.311 21.444 1.00 97.81 181 THR A O 1
ATOM 1336 N N . LYS A 1 182 ? -9.678 -4.727 20.742 1.00 97.00 182 LYS A N 1
ATOM 1337 C CA . LYS A 1 182 ? -9.251 -5.345 22.007 1.00 97.00 182 LYS A CA 1
ATOM 1338 C C . LYS A 1 182 ? -8.692 -4.277 22.946 1.00 97.00 182 LYS A C 1
ATOM 1340 O O . LYS A 1 182 ? -9.076 -4.219 24.110 1.00 97.00 182 LYS A O 1
ATOM 1345 N N . ASN A 1 183 ? -7.860 -3.376 22.424 1.00 96.56 183 ASN A N 1
ATOM 1346 C CA . ASN A 1 183 ? -7.268 -2.287 23.198 1.00 96.56 183 ASN A CA 1
ATOM 1347 C C . ASN A 1 183 ? -7.697 -0.921 22.649 1.00 96.56 183 ASN A C 1
ATOM 1349 O O . ASN A 1 183 ? -7.308 -0.509 21.558 1.00 96.56 183 ASN A O 1
ATOM 1353 N N . LEU A 1 184 ? -8.516 -0.204 23.407 1.00 96.19 184 LEU A N 1
ATOM 1354 C CA . LEU A 1 184 ? -8.869 1.185 23.153 1.00 96.19 184 LEU A CA 1
ATOM 1355 C C . LEU A 1 184 ? -7.948 2.109 23.953 1.00 96.19 184 LEU A C 1
ATOM 1357 O O . LEU A 1 184 ? -7.934 2.043 25.183 1.00 96.19 184 LEU A O 1
ATOM 1361 N N . ASP A 1 185 ? -7.226 2.987 23.264 1.00 95.12 185 ASP A N 1
ATOM 1362 C CA . ASP A 1 185 ? -6.343 3.990 23.872 1.00 95.12 185 ASP A CA 1
ATOM 1363 C C . ASP A 1 185 ? -7.000 5.374 23.969 1.00 95.12 185 ASP A C 1
ATOM 1365 O O . ASP A 1 185 ? -6.580 6.199 24.787 1.00 95.12 185 ASP A O 1
ATOM 1369 N N . GLY A 1 186 ? -8.051 5.611 23.178 1.00 94.31 186 GLY A N 1
ATOM 1370 C CA . GLY A 1 186 ? -8.787 6.873 23.125 1.00 94.31 186 GLY A CA 1
ATOM 1371 C C . GLY A 1 186 ? -10.305 6.689 23.116 1.00 94.31 186 GLY A C 1
ATOM 1372 O O . GLY A 1 186 ? -10.886 6.316 24.136 1.00 94.31 186 GLY A O 1
ATOM 1373 N N . LEU A 1 187 ? -10.951 7.013 21.993 1.00 96.62 187 LEU A N 1
ATOM 1374 C CA . LEU A 1 187 ? -12.399 7.223 21.895 1.00 96.62 187 LEU A CA 1
ATOM 1375 C C . LEU A 1 187 ? -13.011 6.480 20.700 1.00 96.62 187 LEU A C 1
ATOM 1377 O O . LEU A 1 187 ? -12.544 6.605 19.573 1.00 96.62 187 LEU A O 1
ATOM 1381 N N . GLN A 1 188 ? -14.119 5.783 20.925 1.00 97.62 188 GLN A N 1
ATOM 1382 C CA . GLN A 1 188 ? -14.985 5.274 19.862 1.00 97.62 188 GLN A CA 1
ATOM 1383 C C . GLN A 1 188 ? -16.301 6.042 19.861 1.00 97.62 188 GLN A C 1
ATOM 1385 O O . GLN A 1 188 ? -16.858 6.311 20.927 1.00 97.62 188 GLN A O 1
ATOM 1390 N N . VAL A 1 189 ? -16.813 6.355 18.673 1.00 98.00 189 VAL A N 1
ATOM 1391 C CA . VAL A 1 189 ? -18.138 6.946 18.482 1.00 98.00 189 VAL A CA 1
ATOM 1392 C C . VAL A 1 189 ? -18.917 6.117 17.468 1.00 98.00 189 VAL A C 1
ATOM 1394 O O . VAL A 1 189 ? -18.488 5.942 16.326 1.00 98.00 189 VAL A O 1
ATOM 1397 N N . GLY A 1 190 ? -20.076 5.609 17.871 1.00 96.69 190 GLY A N 1
ATOM 1398 C CA . GLY A 1 190 ? -20.886 4.753 17.013 1.00 96.69 190 GLY A CA 1
ATOM 1399 C C . GLY A 1 190 ? -22.098 4.133 17.673 1.00 96.69 190 GLY A C 1
ATOM 1400 O O . GLY A 1 190 ? -22.242 4.203 18.888 1.00 96.69 190 GLY A O 1
ATOM 1401 N N . LEU A 1 191 ? -22.990 3.514 16.896 1.00 96.56 191 LEU A N 1
ATOM 1402 C CA . LEU A 1 191 ? -24.186 2.874 17.462 1.00 96.56 191 LEU A CA 1
ATOM 1403 C C . LEU A 1 191 ? -23.819 1.704 18.380 1.00 96.56 191 LEU A C 1
ATOM 1405 O O . LEU A 1 191 ? -24.442 1.533 19.425 1.00 96.56 191 LEU A O 1
ATOM 1409 N N . VAL A 1 192 ? -22.792 0.938 18.005 1.00 97.88 192 VAL A N 1
ATOM 1410 C CA . VAL A 1 192 ? -22.238 -0.166 18.793 1.00 97.88 192 VAL A CA 1
ATOM 1411 C C . VAL A 1 192 ? -20.725 -0.010 18.869 1.00 97.88 192 VAL A C 1
ATOM 1413 O O . VAL A 1 192 ? -20.054 0.011 17.841 1.00 97.88 192 VAL A O 1
ATOM 1416 N N . ASN A 1 193 ? -20.184 0.069 20.084 1.00 97.25 193 ASN A N 1
ATOM 1417 C CA . ASN A 1 193 ? -18.749 0.215 20.319 1.00 97.25 193 ASN A CA 1
ATOM 1418 C C . ASN A 1 193 ? -18.266 -0.889 21.256 1.00 97.25 193 ASN A C 1
ATOM 1420 O O . ASN A 1 193 ? -18.615 -0.889 22.440 1.00 97.25 193 ASN A O 1
ATOM 1424 N N . TYR A 1 194 ? -17.476 -1.819 20.728 1.00 98.00 194 TYR A N 1
ATOM 1425 C CA . TYR A 1 194 ? -16.825 -2.874 21.490 1.00 98.00 194 TYR A CA 1
ATOM 1426 C C . TYR A 1 194 ? -15.366 -2.511 21.786 1.00 98.00 194 TYR A C 1
ATOM 1428 O O . TYR A 1 194 ? -14.593 -2.218 20.871 1.00 98.00 194 TYR A O 1
ATOM 1436 N N . ALA A 1 195 ? -14.995 -2.580 23.062 1.00 96.44 195 ALA A N 1
ATOM 1437 C CA . ALA A 1 195 ? -13.623 -2.442 23.536 1.00 96.44 195 ALA A CA 1
ATOM 1438 C C . ALA A 1 195 ? -13.413 -3.360 24.746 1.00 96.44 195 ALA A C 1
ATOM 1440 O O . ALA A 1 195 ? -14.028 -3.140 25.789 1.00 96.44 195 ALA A O 1
ATOM 1441 N N . GLU A 1 196 ? -12.550 -4.374 24.637 1.00 95.06 196 GLU A N 1
ATOM 1442 C CA . GLU A 1 196 ? -12.310 -5.337 25.730 1.00 95.06 196 GLU A CA 1
ATOM 1443 C C . GLU A 1 196 ? -11.793 -4.649 27.009 1.00 95.06 196 GLU A C 1
ATOM 1445 O O . GLU A 1 196 ? -12.205 -4.994 28.117 1.00 95.06 196 GLU A O 1
ATOM 1450 N N . ASN A 1 197 ? -10.965 -3.610 26.854 1.00 93.69 197 ASN A N 1
ATOM 1451 C CA . ASN A 1 197 ? -10.452 -2.763 27.938 1.00 93.69 197 ASN A CA 1
ATOM 1452 C C . ASN A 1 197 ? -11.299 -1.493 28.223 1.00 93.69 197 ASN A C 1
ATOM 1454 O O . ASN A 1 197 ? -10.849 -0.595 28.949 1.00 93.69 197 ASN A O 1
ATOM 1458 N N . GLY A 1 198 ? -12.498 -1.381 27.641 1.00 89.69 198 GLY A N 1
ATOM 1459 C CA . GLY A 1 198 ? -13.410 -0.255 27.862 1.00 89.69 198 GLY A CA 1
ATOM 1460 C C . GLY A 1 198 ? -13.971 -0.210 29.288 1.00 89.69 198 GLY A C 1
ATOM 1461 O O . GLY A 1 198 ? -13.847 -1.163 30.060 1.00 89.69 198 GLY A O 1
ATOM 1462 N N . VAL A 1 199 ? -14.631 0.897 29.657 1.00 86.62 199 VAL A N 1
ATOM 1463 C CA . VAL A 1 199 ? -15.368 0.984 30.941 1.00 86.62 199 VAL A CA 1
ATOM 1464 C C . VAL A 1 199 ? -16.386 -0.157 31.061 1.00 86.62 199 VAL A C 1
ATOM 1466 O O . VAL A 1 199 ? -16.484 -0.794 32.111 1.00 86.62 199 VAL A O 1
ATOM 1469 N N . PHE A 1 200 ? -17.082 -0.436 29.955 1.00 90.44 200 PHE A N 1
ATOM 1470 C CA . PHE A 1 200 ? -17.841 -1.659 29.713 1.00 90.44 200 PHE A CA 1
ATOM 1471 C C . PHE A 1 200 ? -17.433 -2.243 28.350 1.00 90.44 200 PHE A C 1
ATOM 1473 O O . PHE A 1 200 ? -17.154 -1.462 27.434 1.00 90.44 200 PHE A O 1
ATOM 1480 N N . PRO A 1 201 ? -17.450 -3.583 28.175 1.00 91.06 201 PRO A N 1
ATOM 1481 C CA . PRO A 1 201 ? -17.041 -4.206 26.917 1.00 91.06 201 PRO A CA 1
ATOM 1482 C C . PRO A 1 201 ? -17.821 -3.727 25.692 1.00 91.06 201 PRO A C 1
ATOM 1484 O O . PRO A 1 201 ? -17.257 -3.659 24.608 1.00 91.06 201 PRO A O 1
ATOM 1487 N N . VAL A 1 202 ? -19.105 -3.390 25.852 1.00 94.88 202 VAL A N 1
ATOM 1488 C CA . VAL A 1 202 ? -19.956 -2.837 24.790 1.00 94.88 202 VAL A CA 1
ATOM 1489 C C . VAL A 1 202 ? -20.683 -1.606 25.318 1.00 94.88 202 VAL A C 1
ATOM 1491 O O . VAL A 1 202 ? -21.369 -1.695 26.338 1.00 94.88 202 VAL A O 1
ATOM 1494 N N . LEU A 1 203 ? -20.582 -0.483 24.604 1.00 94.69 203 LEU A N 1
ATOM 1495 C CA . LEU A 1 203 ? -21.340 0.739 24.884 1.00 94.69 203 LEU A CA 1
ATOM 1496 C C . LEU A 1 203 ? -21.985 1.318 23.614 1.00 94.69 203 LEU A C 1
ATOM 1498 O O . LEU A 1 203 ? -21.355 1.330 22.550 1.00 94.69 203 LEU A O 1
ATOM 1502 N N . PRO A 1 204 ? -23.226 1.829 23.699 1.00 93.25 204 PRO A N 1
ATOM 1503 C CA . PRO A 1 204 ? -23.829 2.591 22.617 1.00 93.25 204 PRO A CA 1
ATOM 1504 C C . PRO A 1 204 ? -23.293 4.025 22.590 1.00 93.25 204 PRO A C 1
ATOM 1506 O O . PRO A 1 204 ? -22.943 4.587 23.625 1.00 93.25 204 PRO A O 1
ATOM 1509 N N . LEU A 1 205 ? -23.317 4.638 21.408 1.00 93.69 205 LEU A N 1
ATOM 1510 C CA . LEU A 1 205 ? -22.923 6.022 21.105 1.00 93.69 205 LEU A CA 1
ATOM 1511 C C . LEU A 1 205 ? -21.440 6.333 21.312 1.00 93.69 205 LEU A C 1
ATOM 1513 O O . LEU A 1 205 ? -20.811 6.819 20.378 1.00 93.69 205 LEU A O 1
ATOM 1517 N N . VAL A 1 206 ? -20.886 6.070 22.495 1.00 95.12 206 VAL A N 1
ATOM 1518 C CA . VAL A 1 206 ? -19.508 6.408 22.859 1.00 95.12 206 VAL A CA 1
ATOM 1519 C C . VAL A 1 206 ? -18.889 5.316 23.737 1.00 95.12 206 VAL A C 1
ATOM 1521 O O . VAL A 1 206 ? -19.534 4.837 24.667 1.00 95.12 206 VAL A O 1
ATOM 1524 N N . ASN A 1 207 ? -17.624 4.962 23.487 1.00 93.31 207 ASN A N 1
ATOM 1525 C CA . ASN A 1 207 ? -16.806 4.131 24.383 1.00 93.31 207 ASN A CA 1
ATOM 1526 C C . ASN A 1 207 ? -15.397 4.721 24.538 1.00 93.31 207 ASN A C 1
ATOM 1528 O O . ASN A 1 207 ? -14.899 5.403 23.645 1.00 93.31 207 ASN A O 1
ATOM 1532 N N . PHE A 1 208 ? -14.771 4.480 25.685 1.00 92.50 208 PHE A N 1
ATOM 1533 C CA . PHE A 1 208 ? -13.450 4.982 26.053 1.00 92.50 208 PHE A CA 1
ATOM 1534 C C . PHE A 1 208 ? -12.795 4.049 27.080 1.00 92.50 208 PHE A C 1
ATOM 1536 O O . PHE A 1 208 ? -13.468 3.254 27.747 1.00 92.50 208 PHE A O 1
ATOM 1543 N N . ARG A 1 209 ? -11.466 4.125 27.199 1.00 86.62 209 ARG A N 1
ATOM 1544 C CA . ARG A 1 209 ? -10.691 3.231 28.073 1.00 86.62 209 ARG A CA 1
ATOM 1545 C C . ARG A 1 209 ? -11.051 3.410 29.551 1.00 86.62 209 ARG A C 1
ATOM 1547 O O . ARG A 1 209 ? -11.326 4.519 30.015 1.00 86.62 209 ARG A O 1
ATOM 1554 N N . LYS A 1 210 ? -10.961 2.330 30.326 1.00 77.25 210 LYS A N 1
ATOM 1555 C CA . LYS A 1 210 ? -11.113 2.390 31.785 1.00 77.25 210 LYS A CA 1
ATOM 1556 C C . LYS A 1 210 ? -9.953 3.183 32.410 1.00 77.25 210 LYS A C 1
ATOM 1558 O O . LYS A 1 210 ? -8.808 2.751 32.339 1.00 77.25 210 LYS A O 1
ATOM 1563 N N . GLY A 1 211 ? -10.249 4.322 33.038 1.00 68.31 211 GLY A N 1
ATOM 1564 C CA . GLY A 1 211 ? -9.245 5.167 33.708 1.00 68.31 211 GLY A CA 1
ATOM 1565 C C . GLY A 1 211 ? -8.669 6.304 32.855 1.00 68.31 211 GLY A C 1
ATOM 1566 O O . GLY A 1 211 ? -7.555 6.754 33.122 1.00 68.31 211 GLY A O 1
ATOM 1567 N N . LEU A 1 212 ? -9.400 6.732 31.819 1.00 55.47 212 LEU A N 1
ATOM 1568 C CA . LEU A 1 212 ? -9.324 8.115 31.328 1.00 55.47 212 LEU A CA 1
ATOM 1569 C C . LEU A 1 212 ? -9.725 9.110 32.426 1.00 55.47 212 LEU A C 1
ATOM 1571 O O . LEU A 1 212 ? -10.641 8.771 33.212 1.00 55.47 212 LEU A O 1
#

Secondary structure (DSSP, 8-state):
-----------------PPPEEEEEEETTEEES-S-EEEEEEEESS-EEEEEEEEEEEESSEEEEEEEEEEEEEESS-EEEESS-EEEEEESSEEEEEEEEEEEEEEEEEEEEEEEEEEEEEEEEESS-EEEEEEEEEEESS-EEEEESSEEEEEEEEEEEESSEEEEEEEEEEEEEEEEEEEEEEEEEEEEEEETTBSSSEEEEEEEBTT-

Sequence (212 aa):
MKKILALAAGLTLAATTALAAPAQLSVPGKNFPEGDVSGVRLSLLNGKTENVSGVNFSVLGLSEVENFKGLDFGLFFGASRVSGDFTGVGINFLNWHEGNSKGVNFGLVNYVNNMKGVNFGFVNFAEGDSLINLGAVNVIKGDALVNFGAVNYTEGHSTVDLGFVNYAQSTTFQLGFVNGTKNLDGLQVGLVNYAENGVFPVLPLVNFRKGL

Organism: NCBI:txid1123000